Protein AF-A0A947G6E1-F1 (afdb_monomer_lite)

pLDDT: mean 78.41, std 20.86, range [32.38, 96.62]

Foldseek 3Di:
DDDDDDDDDDDDDDDDDDDDDDDDDDDDDDPPPPPPPPPDPDDPLLVLLVVLLVCLVVDDLVCLLLSLLCSCLPRCLVLDDVLLSVLSNCQNVDDPVVNLVSLLVSCVPPLLVVLLCVFFPDCSVVLSVVLVVDDQVVNQVSSVVRTPLVVQVLDDPPLPPFTNSLSSSLSSVCSSQPRPPHDPSNSSSSSSNSDD

Sequence (196 aa):
MKRGLLCWSVTLVLLAAGCGKTGNDHSAGEPAGDKAKKAEPADPKAKALADGVAALSQVRPGSRKELAAQVLSEEVSDRLPAAMAKALAGYGSSDPRMRRTLLLGSLTDAEALGLFQQVCAANAAKTLAEMMQLAPLEQTSFLVSSCKLSEHGLIQGSGSGADAATVAFAHALYQALGGPKIDDSALTLIRALISP

Structure (mmCIF, N/CA/C/O backbone):
data_AF-A0A947G6E1-F1
#
_entry.id   AF-A0A947G6E1-F1
#
loop_
_atom_site.group_PDB
_atom_site.id
_atom_site.type_symbol
_atom_site.label_atom_id
_atom_site.label_alt_id
_atom_site.label_comp_id
_atom_site.label_asym_id
_atom_site.label_entity_id
_atom_site.label_seq_id
_atom_site.pdbx_PDB_ins_code
_atom_site.Cartn_x
_atom_site.Cartn_y
_atom_site.Cartn_z
_atom_site.occupancy
_atom_site.B_iso_or_equiv
_atom_site.auth_seq_id
_atom_site.auth_comp_id
_atom_site.auth_asym_id
_atom_site.auth_atom_id
_atom_site.pdbx_PDB_model_num
ATOM 1 N N . MET A 1 1 ? -36.833 -20.354 -25.243 1.00 41.53 1 MET A N 1
ATOM 2 C CA . MET A 1 1 ? -35.568 -20.171 -25.991 1.00 41.53 1 MET A CA 1
ATOM 3 C C . MET A 1 1 ? -34.646 -21.336 -25.653 1.00 41.53 1 MET A C 1
ATOM 5 O O . MET A 1 1 ? -34.559 -21.706 -24.489 1.00 41.53 1 MET A O 1
ATOM 9 N N . LYS A 1 2 ? -34.125 -22.011 -26.684 1.00 35.62 2 LYS A N 1
ATOM 10 C CA . LYS A 1 2 ? -33.480 -23.335 -26.627 1.00 35.62 2 LYS A CA 1
ATOM 11 C C . LYS A 1 2 ? -32.050 -23.254 -26.071 1.00 35.62 2 LYS A C 1
ATOM 13 O O . LYS A 1 2 ? -31.313 -22.338 -26.412 1.00 35.62 2 LYS A O 1
ATOM 18 N N . ARG A 1 3 ? -31.680 -24.247 -25.253 1.00 44.03 3 ARG A N 1
ATOM 19 C CA . ARG A 1 3 ? -30.313 -24.543 -24.789 1.00 44.03 3 ARG A CA 1
ATOM 20 C C . ARG A 1 3 ? -29.505 -25.163 -25.935 1.00 44.03 3 ARG A C 1
ATOM 22 O O . ARG A 1 3 ? -30.012 -26.071 -26.589 1.00 44.03 3 ARG A O 1
ATOM 29 N N . GLY A 1 4 ? -28.272 -24.705 -26.144 1.00 40.50 4 GLY A N 1
ATOM 30 C CA . GLY A 1 4 ? -27.312 -25.302 -27.075 1.00 40.50 4 GLY A CA 1
ATOM 31 C C . GLY A 1 4 ? -26.084 -25.821 -26.331 1.00 40.50 4 GLY A C 1
ATOM 32 O O . GLY A 1 4 ? -25.212 -25.037 -25.977 1.00 40.50 4 GLY A O 1
ATOM 33 N N . LEU A 1 5 ? -26.049 -27.135 -26.086 1.00 45.34 5 LEU A N 1
ATOM 34 C CA . LEU A 1 5 ? -24.838 -27.910 -25.804 1.00 45.34 5 LEU A CA 1
ATOM 35 C C . LEU A 1 5 ? -24.199 -28.309 -27.143 1.00 45.34 5 LEU A C 1
ATOM 37 O O . LEU A 1 5 ? -24.880 -28.928 -27.954 1.00 45.34 5 LEU A O 1
ATOM 41 N N . LEU A 1 6 ? -22.904 -28.055 -27.324 1.00 48.50 6 LEU A N 1
ATOM 42 C CA . LEU A 1 6 ? -22.014 -28.700 -28.307 1.00 48.50 6 LEU A CA 1
ATOM 43 C C . LEU A 1 6 ? -20.651 -28.793 -27.593 1.00 48.50 6 LEU A C 1
ATOM 45 O O . LEU A 1 6 ? -20.047 -27.768 -27.310 1.00 48.50 6 LEU A O 1
ATOM 49 N N . CYS A 1 7 ? -20.283 -29.901 -26.948 1.00 33.44 7 CYS A N 1
ATOM 50 C CA . CYS A 1 7 ? -19.909 -31.225 -27.459 1.00 33.44 7 CYS A CA 1
ATOM 51 C C . CYS A 1 7 ? -18.644 -31.219 -28.339 1.00 33.44 7 CYS A C 1
ATOM 53 O O . CYS A 1 7 ? -18.500 -30.430 -29.266 1.00 33.44 7 CYS A O 1
ATOM 55 N N . TRP A 1 8 ? -17.729 -32.101 -27.938 1.00 32.56 8 TRP A N 1
ATOM 56 C CA . TRP A 1 8 ? -16.322 -32.254 -28.291 1.00 32.56 8 TRP A CA 1
ATOM 57 C C . TRP A 1 8 ? -16.014 -32.430 -29.779 1.00 32.56 8 TRP A C 1
ATOM 59 O O . TRP A 1 8 ? -16.816 -32.996 -30.513 1.00 32.56 8 TRP A O 1
ATOM 69 N N . SER A 1 9 ? -14.767 -32.132 -30.165 1.00 44.53 9 SER A N 1
ATOM 70 C CA . SER A 1 9 ? -13.984 -33.011 -31.049 1.00 44.53 9 SER A CA 1
ATOM 71 C C . SER A 1 9 ? -12.483 -32.752 -30.894 1.00 44.53 9 SER A C 1
ATOM 73 O O . SER A 1 9 ? -11.946 -31.735 -31.323 1.00 44.53 9 SER A O 1
ATOM 75 N N . VAL A 1 10 ? -11.819 -33.714 -30.254 1.00 45.75 10 VAL A N 1
ATOM 76 C CA . VAL A 1 10 ? -10.369 -33.925 -30.257 1.00 45.75 10 VAL A CA 1
ATOM 77 C C . VAL A 1 10 ? -9.976 -34.398 -31.656 1.00 45.75 10 VAL A C 1
ATOM 79 O O . VAL A 1 10 ? -10.533 -35.383 -32.131 1.00 45.75 10 VAL A O 1
ATOM 82 N N . THR A 1 11 ? -9.013 -33.740 -32.304 1.00 52.34 11 THR A N 1
ATOM 83 C CA . THR A 1 11 ? -8.371 -34.283 -33.512 1.00 52.34 11 THR A CA 1
ATOM 84 C C . THR A 1 11 ? -6.881 -34.442 -33.248 1.00 52.34 11 THR A C 1
ATOM 86 O O . THR A 1 11 ? -6.133 -33.471 -33.166 1.00 52.34 11 THR A O 1
ATOM 89 N N . LEU A 1 12 ? -6.484 -35.698 -33.067 1.00 38.00 12 LEU A N 1
ATOM 90 C CA . LEU A 1 12 ? -5.115 -36.176 -32.956 1.00 38.00 12 LEU A CA 1
ATOM 91 C C . LEU A 1 12 ? -4.687 -36.624 -34.364 1.00 38.00 12 LEU A C 1
ATOM 93 O O . LEU A 1 12 ? -5.314 -37.522 -34.922 1.00 38.00 12 LEU A O 1
ATOM 97 N N . VAL A 1 13 ? -3.647 -36.022 -34.946 1.00 44.62 13 VAL A N 1
ATOM 98 C CA . VAL A 1 13 ? -3.019 -36.530 -36.179 1.00 44.62 13 VAL A CA 1
ATOM 99 C C . VAL A 1 13 ? -1.633 -37.058 -35.828 1.00 44.62 13 VAL A C 1
ATOM 101 O O . VAL A 1 13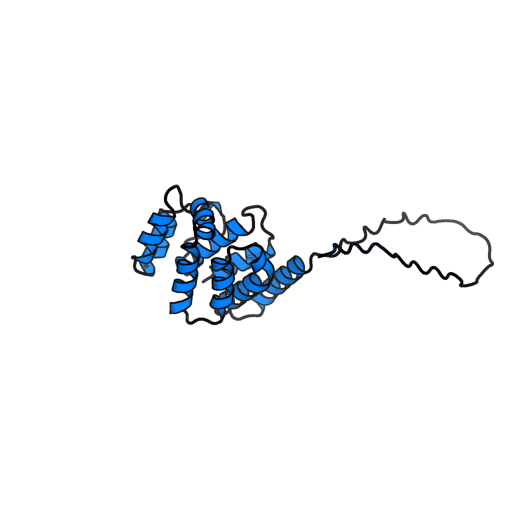 ? -0.717 -36.301 -35.522 1.00 44.62 13 VAL A O 1
ATOM 104 N N . LEU A 1 14 ? -1.519 -38.385 -35.855 1.00 43.12 14 LEU A N 1
ATOM 105 C CA . LEU A 1 14 ? -0.278 -39.150 -35.903 1.00 43.12 14 LEU A CA 1
ATOM 106 C C . LEU A 1 14 ? 0.117 -39.315 -37.374 1.00 43.12 14 LEU A C 1
ATOM 108 O O . LEU A 1 14 ? -0.639 -39.924 -38.126 1.00 43.12 14 LEU A O 1
ATOM 112 N N . LEU A 1 15 ? 1.313 -38.871 -37.763 1.00 40.62 15 LEU A N 1
ATOM 113 C CA . LEU A 1 15 ? 2.020 -39.453 -38.903 1.00 40.62 15 LEU A CA 1
ATOM 114 C C . LEU A 1 15 ? 3.485 -39.693 -38.526 1.00 40.62 15 LEU A C 1
ATOM 116 O O . LEU A 1 15 ? 4.254 -38.767 -38.282 1.00 40.62 15 LEU A O 1
ATOM 120 N N . ALA A 1 16 ? 3.826 -40.975 -38.462 1.00 41.56 16 ALA A N 1
ATOM 121 C CA . ALA A 1 16 ? 5.175 -41.506 -38.391 1.00 41.56 16 ALA A CA 1
ATOM 122 C C . ALA A 1 16 ? 5.709 -41.743 -39.811 1.00 41.56 16 ALA A C 1
ATOM 124 O O . ALA A 1 16 ? 4.935 -42.157 -40.671 1.00 41.56 16 ALA A O 1
ATOM 125 N N . ALA A 1 17 ? 7.013 -41.545 -40.024 1.00 41.50 17 ALA A N 1
ATOM 126 C CA . ALA A 1 17 ? 7.903 -42.429 -40.795 1.00 41.50 17 ALA A CA 1
ATOM 127 C C . ALA A 1 17 ? 9.232 -41.714 -41.096 1.00 41.50 17 ALA A C 1
ATOM 129 O O . ALA A 1 17 ? 9.272 -40.727 -41.824 1.00 41.50 17 ALA A O 1
ATOM 130 N N . GLY A 1 18 ? 10.330 -42.261 -40.575 1.00 34.25 18 GLY A N 1
ATOM 131 C CA . GLY A 1 18 ? 11.695 -41.916 -40.964 1.00 34.25 18 GLY A CA 1
ATOM 132 C C . GLY A 1 18 ? 12.588 -43.144 -40.799 1.00 34.25 18 GLY A C 1
ATOM 133 O O . GLY A 1 18 ? 12.799 -43.606 -39.684 1.00 34.25 18 GLY A O 1
ATOM 134 N N . CYS A 1 19 ? 13.015 -43.701 -41.933 1.00 37.59 19 CYS A N 1
ATOM 135 C CA . CYS A 1 19 ? 13.795 -44.926 -42.118 1.00 37.59 19 CYS A CA 1
ATOM 136 C C . CYS A 1 19 ? 15.190 -44.920 -41.470 1.00 37.59 19 CYS A C 1
ATOM 138 O O . CYS A 1 19 ? 15.862 -43.895 -41.447 1.00 37.59 19 CYS A O 1
ATOM 140 N N . GLY A 1 20 ? 15.689 -46.116 -41.131 1.00 33.72 20 GLY A N 1
ATOM 141 C CA . GLY A 1 20 ? 17.129 -46.381 -41.020 1.00 33.72 20 GLY A CA 1
ATOM 142 C C . GLY A 1 20 ? 17.457 -47.607 -40.170 1.00 33.72 20 GLY A C 1
ATOM 143 O O . GLY A 1 20 ? 17.414 -47.543 -38.949 1.00 33.72 20 GLY A O 1
ATOM 144 N N . LYS A 1 21 ? 17.791 -48.729 -40.815 1.00 38.12 21 LYS A N 1
ATOM 145 C CA . LYS A 1 21 ? 18.194 -50.004 -40.201 1.00 38.12 21 LYS A CA 1
ATOM 146 C C . LYS A 1 21 ? 19.612 -50.335 -40.669 1.00 38.12 21 LYS A C 1
ATOM 148 O O . LYS A 1 21 ? 19.785 -50.368 -41.879 1.00 38.12 21 LYS A O 1
ATOM 153 N N . THR A 1 22 ? 20.547 -50.581 -39.736 1.00 34.31 22 THR A N 1
ATOM 154 C CA . THR A 1 22 ? 21.523 -51.711 -39.656 1.00 34.31 22 THR A CA 1
ATOM 155 C C . THR A 1 22 ? 22.759 -51.364 -38.807 1.00 34.31 22 THR A C 1
ATOM 157 O O . THR A 1 22 ? 23.383 -50.339 -39.061 1.00 34.31 22 THR A O 1
ATOM 160 N N . GLY A 1 23 ? 23.178 -52.278 -37.914 1.00 32.41 23 GLY A N 1
ATOM 161 C CA . GLY A 1 23 ? 24.573 -52.402 -37.444 1.00 32.41 23 GLY A CA 1
ATOM 162 C C . GLY A 1 23 ? 24.743 -52.769 -35.962 1.00 32.41 23 GLY A C 1
ATOM 163 O O . GLY A 1 23 ? 24.347 -51.991 -35.109 1.00 32.41 23 GLY A O 1
ATOM 164 N N . ASN A 1 24 ? 25.323 -53.942 -35.681 1.00 38.12 24 ASN A N 1
ATOM 165 C CA . ASN A 1 24 ? 25.459 -54.616 -34.375 1.00 38.12 24 ASN A CA 1
ATOM 166 C C . ASN A 1 24 ? 26.519 -54.041 -33.401 1.00 38.12 24 ASN A C 1
ATOM 168 O O . ASN A 1 24 ? 27.558 -53.553 -33.830 1.00 38.12 24 ASN A O 1
ATOM 172 N N . ASP A 1 25 ? 26.236 -54.267 -32.108 1.00 44.53 25 ASP A N 1
ATOM 173 C CA . ASP A 1 25 ? 27.090 -54.597 -30.945 1.00 44.53 25 ASP A CA 1
ATOM 174 C C . ASP A 1 25 ? 28.407 -53.841 -30.663 1.00 44.53 25 ASP A C 1
ATOM 176 O O . ASP A 1 25 ? 29.429 -54.091 -31.294 1.00 44.53 25 ASP A O 1
ATOM 180 N N . HIS A 1 26 ? 28.432 -53.078 -29.556 1.00 35.97 26 HIS A N 1
ATOM 181 C CA . HIS A 1 26 ? 29.302 -53.359 -28.398 1.00 35.97 26 HIS A CA 1
ATOM 182 C C . HIS A 1 26 ? 28.987 -52.479 -27.171 1.00 35.97 26 HIS A C 1
ATOM 184 O O . HIS A 1 26 ? 28.351 -51.435 -27.255 1.00 35.97 26 HIS A O 1
ATOM 190 N N . SER A 1 27 ? 29.411 -53.004 -26.022 1.00 37.75 27 SER A N 1
ATOM 191 C CA . SER A 1 27 ? 29.073 -52.694 -24.635 1.00 37.75 27 SER A CA 1
ATOM 192 C C . SER A 1 27 ? 29.252 -51.258 -24.125 1.00 37.75 27 SER A C 1
ATOM 194 O O . SER A 1 27 ? 30.126 -50.518 -24.560 1.00 37.75 27 SER A O 1
ATOM 196 N N . ALA A 1 28 ? 28.556 -51.049 -23.000 1.00 35.62 28 ALA A N 1
ATOM 197 C CA . ALA A 1 28 ? 28.914 -50.234 -21.836 1.00 35.62 28 ALA A CA 1
ATOM 198 C C . ALA A 1 28 ? 28.348 -48.808 -21.770 1.00 35.62 28 ALA A C 1
ATOM 200 O O . ALA A 1 28 ? 28.689 -47.924 -22.547 1.00 35.62 28 ALA A O 1
ATOM 201 N N . GLY A 1 29 ? 27.545 -48.603 -20.724 1.00 32.38 29 GLY A N 1
ATOM 202 C CA . GLY A 1 29 ? 27.103 -47.304 -20.239 1.00 32.38 29 GLY A CA 1
ATOM 203 C C . GLY A 1 29 ? 25.588 -47.201 -20.221 1.00 32.38 29 GLY A C 1
ATOM 204 O O . GLY A 1 29 ? 24.990 -46.780 -21.201 1.00 32.38 29 GLY A O 1
ATOM 205 N N . GLU A 1 30 ? 24.962 -47.546 -19.098 1.00 38.69 30 GLU A N 1
ATOM 206 C CA . GLU A 1 30 ? 23.728 -46.867 -18.703 1.00 38.69 30 GLU A CA 1
ATOM 207 C C . GLU A 1 30 ? 24.099 -45.408 -18.399 1.00 38.69 30 GLU A C 1
ATOM 209 O O . GLU A 1 30 ? 24.789 -45.169 -17.404 1.00 38.69 30 GLU A O 1
ATOM 214 N N . PRO A 1 31 ? 23.664 -44.396 -19.170 1.00 42.69 31 PRO A N 1
ATOM 215 C CA . PRO A 1 31 ? 23.380 -43.129 -18.543 1.00 42.69 31 PRO A CA 1
ATOM 216 C C . PRO A 1 31 ? 22.039 -43.331 -17.847 1.00 42.69 31 PRO A C 1
ATOM 218 O O . PRO A 1 31 ? 21.008 -43.528 -18.495 1.00 42.69 31 PRO A O 1
ATOM 221 N N . ALA A 1 32 ? 22.071 -43.331 -16.516 1.00 40.25 32 ALA A N 1
ATOM 222 C CA . ALA A 1 32 ? 20.885 -43.122 -15.709 1.00 40.25 32 ALA A CA 1
ATOM 223 C C . ALA A 1 32 ? 20.120 -41.951 -16.335 1.00 40.25 32 ALA A C 1
ATOM 225 O O . ALA A 1 32 ? 20.599 -40.817 -16.344 1.00 40.25 32 ALA A O 1
ATOM 226 N N . GLY A 1 33 ? 18.989 -42.270 -16.966 1.00 35.38 33 GLY A N 1
ATOM 227 C CA . GLY A 1 33 ? 18.106 -41.297 -17.573 1.00 35.38 33 GLY A CA 1
ATOM 228 C C . GLY A 1 33 ? 17.559 -40.442 -16.452 1.00 35.38 33 GLY A C 1
ATOM 229 O O . GLY A 1 33 ? 16.559 -40.797 -15.827 1.00 35.38 33 GLY A O 1
ATOM 230 N N . ASP A 1 34 ? 18.263 -39.347 -16.181 1.00 44.69 34 ASP A N 1
ATOM 231 C CA . ASP A 1 34 ? 17.784 -38.239 -15.387 1.00 44.69 34 ASP A CA 1
ATOM 232 C C . ASP A 1 34 ? 16.421 -37.895 -15.975 1.00 44.69 34 ASP A C 1
ATOM 234 O O . ASP A 1 34 ? 16.301 -37.459 -17.127 1.00 44.69 34 ASP A O 1
ATOM 238 N N . LYS A 1 35 ? 15.363 -38.228 -15.233 1.00 44.72 35 LYS A N 1
ATOM 239 C CA . LYS A 1 35 ? 14.013 -37.823 -15.586 1.00 44.72 35 LYS A CA 1
ATOM 240 C C . LYS A 1 35 ? 14.041 -36.311 -15.506 1.00 44.72 35 LYS A C 1
ATOM 242 O O . LYS A 1 35 ? 13.815 -35.760 -14.433 1.00 44.72 35 LYS A O 1
ATOM 247 N N . ALA A 1 36 ? 14.336 -35.666 -16.634 1.00 48.22 36 ALA A N 1
ATOM 248 C CA . ALA A 1 36 ? 14.172 -34.245 -16.833 1.00 48.22 36 ALA A CA 1
ATOM 249 C C . ALA A 1 36 ? 12.728 -33.945 -16.446 1.00 48.22 36 ALA A C 1
ATOM 251 O O . ALA A 1 36 ? 11.781 -34.220 -17.190 1.00 48.22 36 ALA A O 1
ATOM 252 N N . LYS A 1 37 ? 12.566 -33.503 -15.199 1.00 45.75 37 LYS A N 1
ATOM 253 C CA . LYS A 1 37 ? 11.306 -33.100 -14.609 1.00 45.75 37 LYS A CA 1
ATOM 254 C C . LYS A 1 37 ? 10.873 -31.946 -15.492 1.00 45.75 37 LYS A C 1
ATOM 256 O O . LYS A 1 37 ? 11.469 -30.875 -15.424 1.00 45.75 37 LYS A O 1
ATOM 261 N N . LYS A 1 38 ? 9.958 -32.226 -16.425 1.00 41.03 38 LYS A N 1
ATOM 262 C CA . LYS A 1 38 ? 9.426 -31.250 -17.373 1.00 41.03 38 LYS A CA 1
ATOM 263 C C . LYS A 1 38 ? 9.010 -30.053 -16.530 1.00 41.03 38 LYS A C 1
ATOM 265 O O . LYS A 1 38 ? 8.091 -30.191 -15.727 1.00 41.03 38 LYS A O 1
ATOM 270 N N . ALA A 1 39 ? 9.777 -28.968 -16.626 1.00 53.78 39 ALA A N 1
ATOM 271 C CA . ALA A 1 39 ? 9.537 -27.778 -15.835 1.00 53.78 39 ALA A CA 1
ATOM 272 C C . ALA A 1 39 ? 8.091 -27.370 -16.104 1.00 53.78 39 ALA A C 1
ATOM 274 O O . ALA A 1 39 ? 7.689 -27.212 -17.261 1.00 53.78 39 ALA A O 1
ATOM 275 N N . GLU A 1 40 ? 7.296 -27.335 -15.041 1.00 55.41 40 GLU A N 1
ATOM 276 C CA . GLU A 1 40 ? 5.935 -26.834 -15.106 1.00 55.41 40 GLU A CA 1
ATOM 277 C C . GLU A 1 40 ? 5.997 -25.428 -15.723 1.00 55.41 40 GLU A C 1
ATOM 279 O O . GLU A 1 40 ? 6.939 -24.688 -15.414 1.00 55.41 40 GLU A O 1
ATOM 284 N N . PRO A 1 41 ? 5.091 -25.067 -16.650 1.00 51.47 41 PRO A N 1
ATOM 285 C CA . PRO A 1 41 ? 5.086 -23.724 -17.205 1.00 51.47 41 PRO A CA 1
ATOM 286 C C . PRO A 1 41 ? 5.004 -22.735 -16.046 1.00 51.47 41 PRO A C 1
ATOM 288 O O . PRO A 1 41 ? 4.045 -22.774 -15.278 1.00 51.47 41 PRO A O 1
ATOM 291 N N . ALA A 1 42 ? 6.028 -21.894 -15.895 1.00 66.44 42 ALA A N 1
ATOM 292 C CA . ALA A 1 42 ? 5.996 -20.835 -14.902 1.00 66.44 42 ALA A CA 1
ATOM 293 C C . ALA A 1 42 ? 4.747 -19.980 -15.153 1.00 66.44 42 ALA A C 1
ATOM 295 O O . ALA A 1 42 ? 4.486 -19.602 -16.300 1.00 66.44 42 ALA A O 1
ATOM 296 N N . ASP A 1 43 ? 3.976 -19.717 -14.097 1.00 77.50 43 ASP A N 1
ATOM 297 C CA . ASP A 1 43 ? 2.804 -18.847 -14.159 1.00 77.50 43 ASP A CA 1
ATOM 298 C C . ASP A 1 43 ? 3.216 -17.506 -14.806 1.00 77.50 43 ASP A C 1
ATOM 300 O O . ASP A 1 43 ? 4.154 -16.861 -14.316 1.00 77.50 43 ASP A O 1
ATOM 304 N N . PRO A 1 44 ? 2.579 -17.083 -15.918 1.00 82.19 44 PRO A N 1
ATOM 305 C CA . PRO A 1 44 ? 2.936 -15.846 -16.609 1.00 82.19 44 PRO A CA 1
ATOM 306 C C . PRO A 1 44 ? 2.905 -14.620 -15.686 1.00 82.19 44 PRO A C 1
ATOM 308 O O . PRO A 1 44 ? 3.748 -13.739 -15.851 1.00 82.19 44 PRO A O 1
ATOM 311 N N . LYS A 1 45 ? 2.021 -14.593 -14.677 1.00 84.69 45 LYS A N 1
ATOM 312 C CA . LYS A 1 45 ? 1.959 -13.506 -13.687 1.00 84.69 45 LYS A CA 1
ATOM 313 C C . LYS A 1 45 ? 3.142 -13.526 -12.725 1.00 84.69 45 LYS A C 1
ATOM 315 O O . LYS A 1 45 ? 3.706 -12.482 -12.410 1.00 84.69 45 LYS A O 1
ATOM 320 N N . ALA A 1 46 ? 3.566 -14.712 -12.284 1.00 84.81 46 ALA A N 1
ATOM 321 C CA . ALA A 1 46 ? 4.743 -14.849 -11.422 1.00 84.81 46 ALA A CA 1
ATOM 322 C C . ALA A 1 46 ? 6.011 -14.362 -12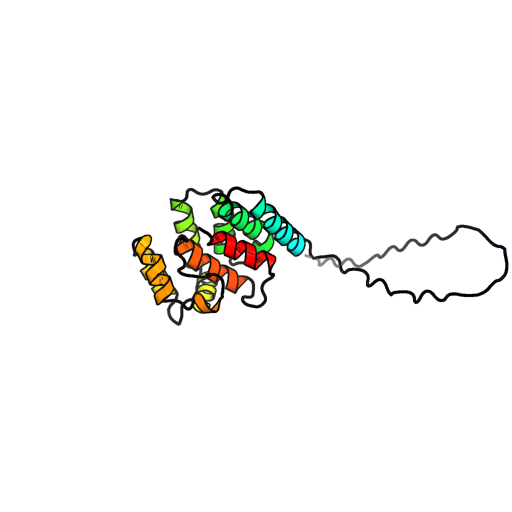.137 1.00 84.81 46 ALA A C 1
ATOM 324 O O . ALA A 1 46 ? 6.848 -13.679 -11.545 1.00 84.81 46 ALA A O 1
ATOM 325 N N . LYS A 1 47 ? 6.122 -14.649 -13.440 1.00 89.19 47 LYS A N 1
ATOM 326 C CA . LYS A 1 47 ? 7.203 -14.114 -14.268 1.00 89.19 47 LYS A CA 1
ATOM 327 C C . LYS A 1 47 ? 7.137 -12.589 -14.391 1.00 89.19 47 LYS A C 1
ATOM 329 O O . LYS A 1 47 ? 8.154 -11.936 -14.187 1.00 89.19 47 LYS A O 1
ATOM 334 N N . ALA A 1 48 ? 5.970 -12.026 -14.691 1.00 90.12 48 ALA A N 1
ATOM 335 C CA . ALA A 1 48 ? 5.817 -10.582 -14.851 1.00 90.12 48 ALA A CA 1
ATOM 336 C C . ALA A 1 48 ? 6.121 -9.806 -13.555 1.00 90.12 48 ALA A C 1
ATOM 338 O O . ALA A 1 48 ? 6.798 -8.778 -13.590 1.00 90.12 48 ALA A O 1
ATOM 339 N N . LEU A 1 49 ? 5.722 -10.337 -12.393 1.00 93.31 49 LEU A N 1
ATOM 340 C CA . LEU A 1 49 ? 6.105 -9.779 -11.093 1.00 93.31 49 LEU A CA 1
ATOM 341 C C . LEU A 1 49 ? 7.627 -9.796 -10.889 1.00 93.31 49 LEU A C 1
ATOM 343 O O . LEU A 1 49 ? 8.196 -8.794 -10.452 1.00 93.31 49 LEU A O 1
ATOM 347 N N . ALA A 1 50 ? 8.295 -10.903 -11.226 1.00 92.81 50 ALA A N 1
ATOM 348 C CA . ALA A 1 50 ? 9.751 -11.010 -11.133 1.00 92.81 50 ALA A CA 1
ATOM 349 C C . ALA A 1 50 ? 10.470 -10.033 -12.084 1.00 92.81 50 ALA A C 1
ATOM 351 O O . ALA A 1 50 ? 11.435 -9.377 -11.682 1.00 92.81 50 ALA A O 1
ATOM 352 N N . ASP A 1 51 ? 9.970 -9.875 -13.312 1.00 93.94 51 ASP A N 1
ATOM 353 C CA . ASP A 1 51 ? 10.485 -8.906 -14.286 1.00 93.94 51 ASP A CA 1
ATOM 354 C C . ASP A 1 51 ? 10.306 -7.462 -13.773 1.00 93.94 51 ASP A C 1
ATOM 356 O O . ASP A 1 51 ? 11.225 -6.641 -13.859 1.00 93.94 51 ASP A O 1
ATOM 360 N N . GLY A 1 52 ? 9.163 -7.163 -13.146 1.00 93.19 52 GLY A N 1
ATOM 361 C CA . GLY A 1 52 ? 8.910 -5.886 -12.478 1.00 93.19 52 GLY A CA 1
ATOM 362 C C . GLY A 1 52 ? 9.884 -5.608 -11.330 1.00 93.19 52 GLY A C 1
ATOM 363 O O . GLY A 1 52 ? 10.417 -4.501 -11.221 1.00 93.19 52 GLY A O 1
ATOM 364 N N . VAL A 1 53 ? 10.191 -6.616 -10.507 1.00 95.19 53 VAL A N 1
ATOM 365 C CA . VAL A 1 53 ? 11.219 -6.511 -9.458 1.00 95.19 53 VAL A CA 1
ATOM 366 C C . VAL A 1 53 ? 12.596 -6.239 -10.058 1.00 95.19 53 VAL A C 1
ATOM 368 O O . VAL A 1 53 ? 13.303 -5.349 -9.581 1.00 95.19 53 VAL A O 1
ATOM 371 N N . ALA A 1 54 ? 12.976 -6.948 -11.124 1.00 94.69 54 ALA A N 1
ATOM 372 C CA . ALA A 1 54 ? 14.246 -6.714 -11.806 1.00 94.69 54 ALA A CA 1
ATOM 373 C C . ALA A 1 54 ? 14.345 -5.267 -12.329 1.00 94.69 54 ALA A C 1
ATOM 375 O O . ALA A 1 54 ? 15.383 -4.610 -12.172 1.00 94.69 54 ALA A O 1
ATOM 376 N N . ALA A 1 55 ? 13.244 -4.728 -12.863 1.00 93.88 55 ALA A N 1
ATOM 377 C CA . ALA A 1 55 ? 13.165 -3.363 -13.372 1.00 93.88 55 ALA A CA 1
ATOM 378 C C . ALA A 1 55 ? 13.319 -2.275 -12.287 1.00 93.88 55 ALA A C 1
ATOM 380 O O . ALA A 1 55 ? 13.828 -1.194 -12.595 1.00 93.88 55 ALA A O 1
ATOM 381 N N . LEU A 1 56 ? 12.994 -2.545 -11.011 1.00 92.62 56 LEU A N 1
ATOM 382 C CA . LEU A 1 56 ? 13.191 -1.582 -9.907 1.00 92.62 56 LEU A CA 1
ATOM 383 C C . LEU A 1 56 ? 14.645 -1.092 -9.789 1.00 92.62 56 LEU A C 1
ATOM 385 O O . LEU A 1 56 ? 14.893 0.053 -9.398 1.00 92.62 56 LEU A O 1
ATOM 389 N N . SER A 1 57 ? 15.612 -1.952 -10.128 1.00 90.00 57 SER A N 1
ATOM 390 C CA . SER A 1 57 ? 17.044 -1.624 -10.102 1.00 90.00 57 SER A CA 1
ATOM 391 C C . SER A 1 57 ? 17.470 -0.669 -11.223 1.00 90.00 57 SER A C 1
ATOM 393 O O . SER A 1 57 ? 18.442 0.067 -11.061 1.00 90.00 57 SER A O 1
ATOM 395 N N . GLN A 1 58 ? 16.726 -0.658 -12.331 1.00 92.81 58 GLN A N 1
ATOM 396 C CA . GLN A 1 58 ? 17.035 0.102 -13.543 1.00 92.81 58 GLN A CA 1
ATOM 397 C C . GLN A 1 58 ? 16.389 1.493 -13.545 1.00 92.81 58 GLN A C 1
ATOM 399 O O . GLN A 1 58 ? 16.804 2.374 -14.298 1.00 92.81 58 GLN A O 1
ATOM 404 N N . VAL A 1 59 ? 15.384 1.716 -12.693 1.00 92.44 59 VAL A N 1
ATOM 405 C CA . VAL A 1 59 ? 14.721 3.017 -12.550 1.00 92.44 59 VAL A CA 1
ATOM 406 C C . VAL A 1 59 ? 15.327 3.858 -11.427 1.00 92.44 59 VAL A C 1
ATOM 408 O O . VAL A 1 59 ? 15.884 3.357 -10.443 1.00 92.44 59 VAL A O 1
ATOM 411 N N . ARG A 1 60 ? 15.192 5.183 -11.563 1.00 90.88 60 ARG A N 1
ATOM 412 C CA . ARG A 1 60 ? 15.633 6.145 -10.543 1.00 90.88 60 ARG A CA 1
ATOM 413 C C . ARG A 1 60 ? 14.908 5.879 -9.216 1.00 90.88 60 ARG A C 1
ATOM 415 O O . ARG A 1 60 ? 13.714 5.583 -9.256 1.00 90.88 60 ARG A O 1
ATOM 422 N N . PRO A 1 61 ? 15.566 6.058 -8.051 1.00 86.69 61 PRO A N 1
ATOM 423 C CA . PRO A 1 61 ? 14.947 5.817 -6.745 1.00 86.69 61 PRO A CA 1
ATOM 424 C C . PRO A 1 61 ? 13.575 6.482 -6.575 1.00 86.69 61 PRO A C 1
ATOM 426 O O . PRO A 1 61 ? 12.619 5.813 -6.202 1.00 86.69 61 PRO A O 1
ATOM 429 N N . GLY A 1 62 ? 13.450 7.752 -6.975 1.00 85.12 62 GLY A N 1
ATOM 430 C CA . GLY A 1 62 ? 12.197 8.511 -6.887 1.00 85.12 62 GLY A CA 1
ATOM 431 C C . GLY A 1 62 ? 11.080 8.088 -7.852 1.00 85.12 62 GLY A C 1
ATOM 432 O O . GLY A 1 62 ? 10.025 8.702 -7.811 1.00 85.12 62 GLY A O 1
ATOM 433 N N . SER A 1 63 ? 11.301 7.093 -8.720 1.00 90.06 63 SER A N 1
ATOM 434 C CA . SER A 1 63 ? 10.293 6.538 -9.644 1.00 90.06 63 SER A CA 1
ATOM 435 C C . SER A 1 63 ? 9.915 5.087 -9.320 1.00 90.06 63 SER A C 1
ATOM 437 O O . SER A 1 63 ? 9.104 4.474 -10.014 1.00 90.06 63 SER A O 1
ATOM 439 N N . ARG A 1 64 ? 10.536 4.495 -8.291 1.00 91.81 64 ARG A N 1
ATOM 440 C CA . ARG A 1 64 ? 10.330 3.084 -7.931 1.00 91.81 64 ARG A CA 1
ATOM 441 C C . ARG A 1 64 ? 8.923 2.815 -7.416 1.00 91.81 64 ARG A C 1
ATOM 443 O O . ARG A 1 64 ? 8.392 1.745 -7.685 1.00 91.81 64 ARG A O 1
ATOM 450 N N . LYS A 1 65 ? 8.314 3.779 -6.719 1.00 91.56 65 LYS A N 1
ATOM 451 C CA . LYS A 1 65 ? 6.941 3.666 -6.205 1.00 91.56 65 LYS A CA 1
ATOM 452 C C . LYS A 1 65 ? 5.935 3.588 -7.341 1.00 91.56 65 LYS A C 1
ATOM 454 O O . LYS A 1 65 ? 5.029 2.769 -7.307 1.00 91.56 65 LYS A O 1
ATOM 459 N N . GLU A 1 66 ? 6.103 4.440 -8.343 1.00 92.94 66 GLU A N 1
ATOM 460 C CA . GLU A 1 66 ? 5.249 4.490 -9.522 1.00 92.94 66 GLU A CA 1
ATOM 461 C C . GLU A 1 66 ? 5.357 3.194 -10.319 1.00 92.94 66 GLU A C 1
ATOM 463 O O . GLU A 1 66 ? 4.328 2.610 -10.647 1.00 92.94 66 GLU A O 1
ATOM 468 N N . LEU A 1 67 ? 6.582 2.704 -10.548 1.00 94.19 67 LEU A N 1
ATOM 469 C CA . LEU A 1 67 ? 6.790 1.416 -11.209 1.00 94.19 67 LEU A CA 1
ATOM 470 C C . LEU A 1 67 ? 6.174 0.266 -10.401 1.00 94.19 67 LEU A C 1
ATOM 472 O O . LEU A 1 67 ? 5.460 -0.558 -10.959 1.00 94.19 67 LEU A O 1
ATOM 476 N N . ALA A 1 68 ? 6.405 0.222 -9.087 1.00 94.81 68 ALA A N 1
ATOM 477 C CA . ALA A 1 68 ? 5.836 -0.814 -8.233 1.00 94.81 68 ALA A CA 1
ATOM 478 C C . ALA A 1 68 ? 4.302 -0.799 -8.258 1.00 94.81 68 ALA A C 1
ATOM 480 O O . ALA A 1 68 ? 3.683 -1.852 -8.396 1.00 94.81 68 ALA A O 1
ATOM 481 N N . ALA A 1 69 ? 3.687 0.385 -8.176 1.00 95.31 69 ALA A N 1
ATOM 482 C CA . ALA A 1 69 ? 2.238 0.534 -8.249 1.00 95.31 69 ALA A CA 1
ATOM 483 C C . ALA A 1 69 ? 1.685 0.074 -9.599 1.00 95.31 69 ALA A C 1
ATOM 485 O O . ALA A 1 69 ? 0.673 -0.623 -9.629 1.00 95.31 69 ALA A O 1
ATOM 486 N N . GLN A 1 70 ? 2.364 0.429 -10.692 1.00 95.19 70 GLN A N 1
ATOM 487 C CA . GLN A 1 70 ? 1.983 0.019 -12.036 1.00 95.19 70 GLN A CA 1
ATOM 488 C C . GLN A 1 70 ? 2.021 -1.506 -12.179 1.00 95.19 70 GLN A C 1
ATOM 490 O O . GLN A 1 70 ? 0.999 -2.099 -12.517 1.00 95.19 70 GLN A O 1
ATOM 495 N N . VAL A 1 71 ? 3.146 -2.142 -11.842 1.00 95.25 71 VAL A N 1
ATOM 496 C CA . VAL A 1 71 ? 3.294 -3.604 -11.933 1.00 95.25 71 VAL A CA 1
ATOM 497 C C . VAL A 1 71 ? 2.243 -4.306 -11.069 1.00 95.25 71 VAL A C 1
ATOM 499 O O . VAL A 1 71 ? 1.575 -5.228 -11.525 1.00 95.25 71 VAL A O 1
ATOM 502 N N . LEU A 1 72 ? 2.024 -3.845 -9.833 1.00 95.38 72 LEU A N 1
ATOM 503 C CA . LEU A 1 72 ? 0.985 -4.410 -8.967 1.00 95.38 72 LEU A CA 1
ATOM 504 C C . LEU A 1 72 ? -0.428 -4.209 -9.549 1.00 95.38 72 LEU A C 1
ATOM 506 O O . LEU A 1 72 ? -1.274 -5.092 -9.425 1.00 95.38 72 LEU A O 1
ATOM 510 N N . SER A 1 73 ? -0.701 -3.079 -10.204 1.00 94.88 73 SER A N 1
ATOM 511 C CA . SER A 1 73 ? -1.996 -2.843 -10.855 1.00 94.88 73 SER A CA 1
ATOM 512 C C . SER A 1 73 ? -2.248 -3.788 -12.035 1.00 94.88 73 SER A C 1
ATOM 514 O O . SER A 1 73 ? -3.379 -4.225 -12.239 1.00 94.88 73 SER A O 1
ATOM 516 N N . GLU A 1 74 ? -1.207 -4.133 -12.789 1.00 93.94 74 GLU A N 1
ATOM 517 C CA . GLU A 1 74 ? -1.308 -4.986 -13.975 1.00 93.94 74 GLU A CA 1
ATOM 518 C C . GLU A 1 74 ? -1.412 -6.465 -13.579 1.00 93.94 74 GLU A C 1
ATOM 520 O O . GLU A 1 74 ? -2.276 -7.186 -14.078 1.00 93.94 74 GLU A O 1
ATOM 525 N N . GLU A 1 75 ? -0.601 -6.901 -12.613 1.00 94.94 75 GLU A N 1
ATOM 526 C CA . GLU A 1 75 ? -0.405 -8.330 -12.361 1.00 94.94 75 GLU A CA 1
ATOM 527 C C . GLU A 1 75 ? -1.329 -8.926 -11.298 1.00 94.94 75 GLU A C 1
ATOM 529 O O . GLU A 1 75 ? -1.654 -10.117 -11.353 1.00 94.94 75 GLU A O 1
ATOM 534 N N . VAL A 1 76 ? -1.771 -8.126 -10.321 1.00 93.44 76 VAL A N 1
ATOM 535 C CA . VAL A 1 76 ? -2.543 -8.647 -9.179 1.00 93.44 76 VAL A CA 1
ATOM 536 C C . VAL A 1 76 ? -3.911 -8.001 -8.983 1.00 93.44 76 VAL A C 1
ATOM 538 O O . VAL A 1 76 ? -4.596 -8.354 -8.028 1.00 93.44 76 VAL A O 1
ATOM 541 N N . SER A 1 77 ? -4.349 -7.094 -9.862 1.00 91.44 77 SER A N 1
ATOM 542 C CA . SER A 1 77 ? -5.621 -6.365 -9.704 1.00 91.44 77 SER A CA 1
ATOM 543 C C . SER A 1 77 ? -6.866 -7.249 -9.623 1.00 91.44 77 SER A C 1
ATOM 545 O O . SER A 1 77 ? -7.807 -6.895 -8.918 1.00 91.44 77 SER A O 1
ATOM 547 N N . ASP A 1 78 ? -6.868 -8.409 -10.276 1.00 93.44 78 ASP A N 1
ATOM 548 C CA . ASP A 1 78 ? -7.948 -9.405 -10.226 1.00 93.44 78 ASP A CA 1
ATOM 549 C C . ASP A 1 78 ? -8.102 -10.079 -8.855 1.00 93.44 78 ASP A C 1
ATOM 551 O O . ASP A 1 78 ? -9.115 -10.725 -8.589 1.00 93.44 78 ASP A O 1
ATOM 555 N N . ARG A 1 79 ? -7.103 -9.928 -7.982 1.00 93.62 79 ARG A N 1
ATOM 556 C CA . ARG A 1 79 ? -7.071 -10.477 -6.622 1.00 93.62 79 ARG A CA 1
ATOM 557 C C . ARG A 1 79 ? -7.377 -9.426 -5.555 1.00 93.62 79 ARG A C 1
ATOM 559 O O . ARG A 1 79 ? -7.268 -9.729 -4.369 1.00 93.62 79 ARG A O 1
ATOM 566 N N . LEU A 1 80 ? -7.688 -8.193 -5.956 1.00 95.12 80 LEU A N 1
ATOM 567 C CA . LEU A 1 80 ? -7.876 -7.063 -5.052 1.00 95.12 80 LEU A CA 1
ATOM 568 C C . LEU A 1 80 ? -9.328 -6.583 -5.040 1.00 95.12 80 LEU A C 1
ATOM 570 O O . LEU A 1 80 ? -10.008 -6.663 -6.066 1.00 95.12 80 LEU A O 1
ATOM 574 N N . PRO A 1 81 ? -9.766 -5.955 -3.934 1.00 96.44 81 PRO A N 1
ATOM 575 C CA . PRO A 1 81 ? -10.969 -5.138 -3.951 1.00 96.44 81 PRO A CA 1
ATOM 576 C C . PRO A 1 81 ? -10.893 -4.097 -5.072 1.00 96.44 81 PRO A C 1
ATOM 578 O O . PRO A 1 81 ? -9.855 -3.456 -5.278 1.00 96.44 81 PRO A O 1
ATOM 581 N N . ALA A 1 82 ? -12.007 -3.877 -5.773 1.00 96.00 82 ALA A N 1
ATOM 582 C CA . ALA A 1 82 ? -12.047 -3.010 -6.953 1.00 96.00 82 ALA A CA 1
ATOM 583 C C . ALA A 1 82 ? -11.533 -1.585 -6.668 1.00 96.00 82 ALA A C 1
ATOM 585 O O . ALA A 1 82 ? -10.847 -0.981 -7.498 1.00 96.00 82 ALA A O 1
ATOM 586 N N . ALA A 1 83 ? -11.821 -1.055 -5.476 1.00 95.75 83 ALA A N 1
ATOM 587 C CA . ALA A 1 83 ? -11.338 0.253 -5.044 1.00 95.75 83 ALA A CA 1
ATOM 588 C C . ALA A 1 83 ? -9.804 0.301 -4.921 1.00 95.75 83 ALA A C 1
ATOM 590 O O . ALA A 1 83 ? -9.187 1.289 -5.324 1.00 95.75 83 ALA A O 1
ATOM 591 N N . MET A 1 84 ? -9.180 -0.770 -4.421 1.00 96.62 84 MET A N 1
ATOM 592 C CA . MET A 1 84 ? -7.725 -0.868 -4.283 1.00 96.62 84 MET A CA 1
ATOM 593 C C . MET A 1 84 ? -7.037 -1.045 -5.635 1.00 96.62 84 MET A C 1
ATOM 595 O O . MET A 1 84 ? -6.050 -0.362 -5.909 1.00 96.62 84 MET A O 1
ATOM 599 N N . ALA A 1 85 ? -7.586 -1.897 -6.508 1.00 96.12 85 ALA A N 1
ATOM 600 C CA . ALA A 1 85 ? -7.095 -2.050 -7.877 1.00 96.12 85 ALA A CA 1
ATOM 601 C C . ALA A 1 85 ? -7.110 -0.705 -8.626 1.00 96.12 85 ALA A C 1
ATOM 603 O O . ALA A 1 85 ? -6.119 -0.312 -9.244 1.00 96.12 85 ALA A O 1
ATOM 604 N N . LYS A 1 86 ? -8.206 0.055 -8.496 1.00 95.44 86 LYS A N 1
ATOM 605 C CA . LYS A 1 86 ? -8.330 1.398 -9.078 1.00 95.44 86 LYS A CA 1
ATOM 606 C C . LYS A 1 86 ? -7.323 2.390 -8.491 1.00 95.44 86 LYS A C 1
ATOM 608 O O . LYS A 1 86 ? -6.785 3.212 -9.232 1.00 95.44 86 LYS A O 1
ATOM 613 N N . ALA A 1 87 ? -7.067 2.333 -7.185 1.00 95.94 87 ALA A N 1
ATOM 614 C CA . ALA A 1 87 ? -6.086 3.204 -6.544 1.00 95.94 87 ALA A CA 1
ATOM 615 C C . ALA A 1 87 ? -4.657 2.929 -7.032 1.00 95.94 87 ALA A C 1
ATOM 617 O O . ALA A 1 87 ? -3.946 3.886 -7.328 1.00 95.94 87 ALA A O 1
ATOM 618 N N . LEU A 1 88 ? -4.262 1.658 -7.193 1.00 95.56 88 LEU A N 1
ATOM 619 C CA . LEU A 1 88 ? -2.964 1.286 -7.774 1.00 95.56 88 LEU A CA 1
ATOM 620 C C . LEU A 1 88 ? -2.815 1.800 -9.209 1.00 95.56 88 LEU A C 1
ATOM 622 O O . LEU A 1 88 ? -1.830 2.471 -9.512 1.00 95.56 88 LEU A O 1
ATOM 626 N N . ALA A 1 89 ? -3.820 1.567 -10.059 1.00 93.69 89 ALA A N 1
ATOM 627 C CA . ALA A 1 89 ? -3.808 2.039 -11.445 1.00 93.69 89 ALA A CA 1
ATOM 628 C C . ALA A 1 89 ? -3.701 3.574 -11.540 1.00 93.69 89 ALA A C 1
ATOM 630 O O . ALA A 1 89 ? -3.016 4.107 -12.408 1.00 93.69 89 ALA A O 1
ATOM 631 N N . GLY A 1 90 ? -4.351 4.298 -10.623 1.00 92.50 90 GLY A N 1
ATOM 632 C CA . GLY A 1 90 ? -4.291 5.759 -10.567 1.00 92.50 90 GLY A CA 1
ATOM 633 C C . GLY A 1 90 ? -3.021 6.321 -9.922 1.00 92.50 90 GLY A C 1
ATOM 634 O O . GLY A 1 90 ? -2.729 7.502 -10.104 1.00 92.50 90 GLY A O 1
ATOM 635 N N . TYR A 1 91 ? -2.263 5.528 -9.161 1.00 92.56 91 TYR A N 1
ATOM 636 C CA . TYR A 1 91 ? -1.158 6.029 -8.339 1.00 92.56 91 TYR A CA 1
ATOM 637 C C . TYR A 1 91 ? -0.018 6.617 -9.184 1.00 92.56 91 TYR A C 1
ATOM 639 O O . TYR A 1 91 ? 0.423 7.740 -8.930 1.00 92.56 91 TYR A O 1
ATOM 647 N N . GLY A 1 92 ? 0.426 5.890 -10.215 1.00 79.69 92 GLY A N 1
ATOM 648 C CA . GLY A 1 92 ? 1.549 6.300 -11.067 1.00 79.69 92 GLY A CA 1
ATOM 649 C C . GLY A 1 92 ? 1.269 7.549 -11.910 1.00 79.69 92 GLY A C 1
ATOM 650 O O . GLY A 1 92 ? 2.178 8.336 -12.162 1.00 79.69 92 GLY A O 1
ATOM 651 N N . SER A 1 93 ? 0.009 7.773 -12.293 1.00 83.94 93 SER A N 1
ATOM 652 C CA . SER A 1 93 ? -0.406 8.881 -13.163 1.00 83.94 93 SER A CA 1
ATOM 653 C C . SER A 1 93 ? -0.928 10.110 -12.414 1.00 83.94 93 SER A C 1
ATOM 655 O O . SER A 1 93 ? -1.250 11.113 -13.046 1.00 83.94 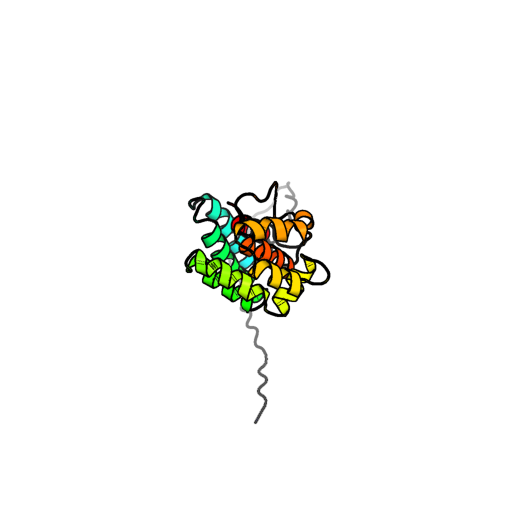93 SER A O 1
ATOM 657 N N . SER A 1 94 ? -1.067 10.035 -11.088 1.00 88.00 94 SER A N 1
ATOM 658 C CA . SER A 1 94 ? -1.651 11.111 -10.281 1.00 88.00 94 SER A CA 1
ATOM 659 C C . SER A 1 94 ? -0.599 12.006 -9.643 1.00 88.00 94 SER A C 1
ATOM 661 O O . SER A 1 94 ? 0.477 11.546 -9.251 1.00 88.00 94 SER A O 1
ATOM 663 N N . ASP A 1 95 ? -0.963 13.272 -9.434 1.00 86.75 95 ASP A N 1
ATOM 664 C CA . ASP A 1 95 ? -0.185 14.205 -8.621 1.00 86.75 95 ASP A CA 1
ATOM 665 C C . ASP A 1 95 ? 0.046 13.663 -7.200 1.00 86.75 95 ASP A C 1
ATOM 667 O O . ASP A 1 95 ? -0.863 13.052 -6.622 1.00 86.75 95 ASP A O 1
ATOM 671 N N . PRO A 1 96 ? 1.193 13.961 -6.559 1.00 80.38 96 PRO A N 1
ATOM 672 C CA . PRO A 1 96 ? 1.502 13.481 -5.210 1.00 80.38 96 PRO A CA 1
ATOM 673 C C . PRO A 1 96 ? 0.407 13.761 -4.170 1.00 80.38 96 PRO A C 1
ATOM 675 O O . PRO A 1 96 ? 0.134 12.927 -3.310 1.00 80.38 96 PRO A O 1
ATOM 678 N N . ARG A 1 97 ? -0.277 14.911 -4.274 1.00 78.31 97 ARG A N 1
ATOM 679 C CA . ARG A 1 97 ? -1.395 15.268 -3.382 1.00 78.31 97 ARG A CA 1
ATOM 680 C C . ARG A 1 97 ? -2.628 14.384 -3.594 1.00 78.31 97 ARG A C 1
ATOM 682 O O . ARG A 1 97 ? -3.324 14.077 -2.631 1.00 78.31 97 ARG A O 1
ATOM 689 N N . MET A 1 98 ? -2.885 13.966 -4.832 1.00 87.69 98 MET A N 1
ATOM 690 C CA . MET A 1 98 ? -4.027 13.121 -5.194 1.00 87.69 98 MET A CA 1
ATOM 691 C C . MET A 1 98 ? -3.793 11.652 -4.847 1.00 87.69 98 MET A C 1
ATOM 693 O O . MET A 1 98 ? -4.736 10.978 -4.439 1.00 87.69 98 MET A O 1
ATOM 697 N N . ARG A 1 99 ? -2.544 11.170 -4.935 1.00 89.94 99 ARG A N 1
ATOM 698 C CA . ARG A 1 99 ? -2.173 9.790 -4.570 1.00 89.94 99 ARG A CA 1
ATOM 699 C C . ARG A 1 99 ? -2.648 9.431 -3.170 1.00 89.94 99 ARG A C 1
ATOM 701 O O . ARG A 1 99 ? -3.336 8.434 -2.995 1.00 89.94 99 ARG A O 1
ATOM 708 N N . ARG A 1 100 ? -2.377 10.293 -2.189 1.00 88.38 100 ARG A N 1
ATOM 709 C CA . ARG A 1 100 ? -2.842 10.092 -0.812 1.00 88.38 100 ARG A CA 1
ATOM 710 C C . ARG A 1 100 ? -4.362 9.937 -0.733 1.00 88.38 100 ARG A C 1
ATOM 712 O O . ARG A 1 100 ? -4.845 9.012 -0.089 1.00 88.38 100 ARG A O 1
ATOM 719 N N . THR A 1 101 ? -5.114 10.828 -1.375 1.00 89.88 101 THR A N 1
ATOM 720 C CA . THR A 1 101 ? -6.583 10.768 -1.376 1.00 89.88 101 THR A CA 1
ATOM 721 C C . THR A 1 101 ? -7.094 9.492 -2.039 1.00 89.88 101 THR A C 1
ATOM 723 O O . THR A 1 101 ? -8.026 8.885 -1.523 1.00 89.88 101 THR A O 1
ATOM 726 N N . LEU A 1 102 ? -6.471 9.050 -3.137 1.00 93.31 102 LEU A N 1
ATOM 727 C CA . LEU A 1 102 ? -6.816 7.796 -3.812 1.00 93.31 102 LEU A CA 1
ATOM 728 C C . LEU A 1 102 ? -6.591 6.584 -2.906 1.00 93.31 102 LEU A C 1
ATOM 730 O O . LEU A 1 102 ? -7.476 5.741 -2.779 1.00 93.31 102 LEU A O 1
ATOM 734 N N . LEU A 1 103 ? -5.434 6.520 -2.246 1.00 94.12 103 LEU A N 1
ATOM 735 C CA . LEU A 1 103 ? -5.086 5.411 -1.363 1.00 94.12 103 LEU A CA 1
ATOM 736 C C . LEU A 1 103 ? -6.008 5.365 -0.140 1.00 94.12 103 LEU A C 1
ATOM 738 O O . LEU A 1 103 ? -6.628 4.336 0.109 1.00 94.12 103 LEU A O 1
ATOM 742 N N . LEU A 1 104 ? -6.180 6.482 0.574 1.00 92.19 104 LEU A N 1
ATOM 743 C CA . LEU A 1 104 ? -7.076 6.537 1.737 1.00 92.19 104 LEU A CA 1
ATOM 744 C C . LEU A 1 104 ? -8.534 6.290 1.352 1.00 92.19 104 LEU A C 1
ATOM 746 O O . LEU A 1 104 ? -9.230 5.551 2.040 1.00 92.19 104 LEU A O 1
ATOM 750 N N . GLY A 1 105 ? -8.983 6.870 0.238 1.00 92.81 105 GLY A N 1
ATOM 751 C CA . GLY A 1 105 ? -10.330 6.663 -0.281 1.00 92.81 105 GLY A CA 1
ATOM 752 C C . GLY A 1 105 ? -10.593 5.211 -0.672 1.00 92.81 105 GLY A C 1
ATOM 753 O O . GLY A 1 105 ? -11.707 4.739 -0.505 1.00 92.81 105 GLY A O 1
ATOM 754 N N . SER A 1 106 ? -9.583 4.470 -1.132 1.00 95.94 106 SER A N 1
ATOM 755 C CA . SER A 1 106 ? -9.756 3.041 -1.413 1.00 95.94 106 SER A CA 1
ATOM 756 C C . SER A 1 106 ? -9.942 2.191 -0.159 1.00 95.94 106 SER A C 1
ATOM 758 O O . SER A 1 106 ? -10.602 1.162 -0.229 1.00 95.94 106 SER A O 1
ATOM 760 N N . LEU A 1 107 ? -9.414 2.634 0.987 1.00 94.81 107 LEU A N 1
ATOM 761 C CA . LEU A 1 107 ? -9.544 1.937 2.269 1.00 94.81 107 LEU A CA 1
ATOM 762 C C . LEU A 1 107 ? -10.904 2.166 2.944 1.00 94.81 107 LEU A C 1
ATOM 764 O O . LEU A 1 107 ? -11.187 1.517 3.947 1.00 94.81 107 LEU A O 1
ATOM 768 N N . THR A 1 108 ? -11.737 3.080 2.434 1.00 94.56 108 THR A N 1
ATOM 769 C CA . THR A 1 108 ? -13.108 3.272 2.940 1.00 94.56 108 THR A CA 1
ATOM 770 C C . THR A 1 108 ? -14.099 2.276 2.343 1.00 94.56 108 THR A C 1
ATOM 772 O O . THR A 1 108 ? -15.204 2.133 2.868 1.00 94.56 108 THR A O 1
ATOM 775 N N . ASP A 1 109 ? -13.713 1.578 1.271 1.00 95.19 109 ASP A N 1
ATOM 776 C CA . ASP A 1 109 ? -14.468 0.451 0.737 1.00 95.19 109 ASP A CA 1
ATOM 777 C C . ASP A 1 109 ? -14.567 -0.669 1.781 1.00 95.19 109 ASP A C 1
ATOM 779 O O . ASP A 1 109 ? -13.605 -0.948 2.492 1.00 95.19 109 ASP A O 1
ATOM 783 N N . ALA A 1 110 ? -15.729 -1.317 1.885 1.00 93.50 110 ALA A N 1
ATOM 784 C CA . ALA A 1 110 ? -15.997 -2.277 2.953 1.00 93.50 110 ALA A CA 1
ATOM 785 C C . ALA A 1 110 ? -15.045 -3.486 2.935 1.00 93.50 110 ALA A C 1
ATOM 787 O O . ALA A 1 110 ? -14.646 -3.968 3.997 1.00 93.50 110 ALA A O 1
ATOM 788 N N . GLU A 1 111 ? -14.660 -3.967 1.751 1.00 93.94 111 GLU A N 1
ATOM 789 C CA . GLU A 1 111 ? -13.762 -5.113 1.613 1.00 93.94 111 GLU A CA 1
ATOM 790 C C . GLU A 1 111 ? -12.324 -4.714 1.970 1.00 93.94 111 GLU A C 1
ATOM 792 O O . GLU A 1 111 ? -11.673 -5.370 2.787 1.00 93.94 111 GLU A O 1
ATOM 797 N N . ALA A 1 112 ? -11.862 -3.574 1.445 1.00 93.31 112 ALA A N 1
ATOM 798 C CA . ALA A 1 112 ? -10.554 -3.012 1.780 1.00 93.31 112 ALA A CA 1
ATOM 799 C C . ALA A 1 112 ? -10.431 -2.661 3.273 1.00 93.31 112 ALA A C 1
ATOM 801 O O . ALA A 1 112 ? -9.393 -2.900 3.894 1.00 93.31 112 ALA A O 1
ATOM 802 N N . LEU A 1 113 ? -11.504 -2.149 3.875 1.00 92.88 113 LEU A N 1
ATOM 803 C CA . LEU A 1 113 ? -11.572 -1.837 5.297 1.00 92.88 113 LEU A CA 1
ATOM 804 C C . LEU A 1 113 ? -11.502 -3.105 6.156 1.00 92.88 113 LEU A C 1
ATOM 806 O O . LEU A 1 113 ? -10.826 -3.107 7.185 1.00 92.88 113 LEU A O 1
ATOM 810 N N . GLY A 1 114 ? -12.142 -4.194 5.718 1.00 92.75 114 GLY A N 1
ATOM 811 C CA . GLY A 1 114 ? -12.044 -5.505 6.362 1.00 92.75 114 GLY A CA 1
ATOM 812 C C . GLY A 1 114 ? -10.623 -6.075 6.331 1.00 92.75 114 GLY A C 1
ATOM 813 O O . GLY A 1 114 ? -10.158 -6.638 7.323 1.00 92.75 114 GLY A O 1
ATOM 814 N N . LEU A 1 115 ? -9.890 -5.871 5.232 1.00 92.06 115 LEU A N 1
ATOM 815 C CA . LEU A 1 115 ? -8.464 -6.210 5.147 1.00 92.06 115 LEU A CA 1
ATOM 816 C C . LEU A 1 115 ? -7.624 -5.334 6.082 1.00 92.06 115 LEU A C 1
ATOM 818 O O . LEU A 1 115 ? -6.765 -5.836 6.808 1.00 92.06 115 LEU A O 1
ATOM 822 N N . PHE A 1 116 ? -7.902 -4.031 6.115 1.00 90.69 116 PHE A N 1
ATOM 823 C CA . PHE A 1 116 ? -7.219 -3.092 7.001 1.00 90.69 116 PHE A CA 1
ATOM 824 C C . PHE A 1 116 ? -7.479 -3.392 8.487 1.00 90.69 116 PHE A C 1
ATOM 826 O O . PHE A 1 116 ? -6.593 -3.199 9.316 1.00 90.69 116 PHE A O 1
ATOM 833 N N . GLN A 1 117 ? -8.634 -3.966 8.830 1.00 91.31 117 GLN A N 1
ATOM 834 C CA . GLN A 1 117 ? -8.958 -4.426 10.185 1.00 91.31 117 GLN A CA 1
ATOM 835 C C . GLN A 1 117 ? -8.084 -5.584 10.683 1.00 91.31 117 GLN A C 1
ATOM 837 O O . GLN A 1 117 ? -7.949 -5.800 11.887 1.00 91.31 117 GLN A O 1
ATOM 842 N N . GLN A 1 118 ? -7.442 -6.315 9.775 1.00 87.62 118 GLN A N 1
ATOM 843 C CA . GLN A 1 118 ? -6.444 -7.319 10.148 1.00 87.62 118 GLN A CA 1
ATOM 844 C C . GLN A 1 118 ? -5.096 -6.677 10.514 1.00 87.62 118 GLN A C 1
ATOM 846 O O . GLN A 1 118 ? -4.258 -7.319 11.136 1.00 87.62 118 GLN A O 1
ATOM 851 N N . VAL A 1 119 ? -4.885 -5.410 10.137 1.00 84.06 119 VAL A N 1
ATOM 852 C CA . VAL A 1 119 ? -3.669 -4.623 10.399 1.00 84.06 119 VAL A CA 1
ATOM 853 C C . VAL A 1 119 ? -3.844 -3.755 11.650 1.00 84.06 119 VAL A C 1
ATOM 855 O O . VAL A 1 119 ? -2.996 -3.722 12.544 1.00 84.06 119 VAL A O 1
ATOM 858 N N . CYS A 1 120 ? -4.949 -3.023 11.701 1.00 84.00 120 CYS A N 1
ATOM 859 C CA . CYS A 1 120 ? -5.334 -2.142 12.791 1.00 84.00 120 CYS A CA 1
ATOM 860 C C . CYS A 1 120 ? -6.497 -2.822 13.499 1.00 84.00 120 CYS A C 1
ATOM 862 O O . CYS A 1 120 ? -7.467 -3.144 12.826 1.00 84.00 120 CYS A O 1
ATOM 864 N N . ALA A 1 121 ? -6.378 -3.080 14.809 1.00 71.81 121 ALA A N 1
ATOM 865 C CA . ALA A 1 121 ? -7.304 -3.900 15.602 1.00 71.81 121 ALA A CA 1
ATOM 866 C C . ALA A 1 121 ? -8.772 -3.396 15.576 1.00 71.81 121 ALA A C 1
ATOM 868 O O . ALA A 1 121 ? -9.165 -2.638 14.705 1.00 71.81 121 ALA A O 1
ATOM 869 N N . ALA A 1 122 ? -9.615 -3.816 16.530 1.00 64.19 122 ALA A N 1
ATOM 870 C CA . ALA A 1 122 ? -11.090 -3.847 16.469 1.00 64.19 122 ALA A CA 1
ATOM 871 C C . ALA A 1 122 ? -11.882 -2.624 15.921 1.00 64.19 122 ALA A C 1
ATOM 873 O O . ALA A 1 122 ? -13.090 -2.755 15.741 1.00 64.19 122 ALA A O 1
ATOM 874 N N . ASN A 1 123 ? -11.275 -1.471 15.619 1.00 83.44 123 ASN A N 1
ATOM 875 C CA . ASN A 1 123 ? -11.941 -0.345 14.974 1.00 83.44 123 ASN A CA 1
ATOM 876 C C . ASN A 1 123 ? -11.123 0.342 13.854 1.00 83.44 123 ASN A C 1
ATOM 878 O O . ASN A 1 123 ? -10.855 1.541 13.917 1.00 83.44 123 ASN A O 1
ATOM 882 N N . ALA A 1 124 ? -10.778 -0.402 12.797 1.00 89.12 124 ALA A N 1
ATOM 883 C CA . ALA A 1 124 ? -10.123 0.137 11.598 1.00 89.12 124 ALA A CA 1
ATOM 884 C C . ALA A 1 124 ? -10.859 1.325 10.959 1.00 89.12 124 ALA A C 1
ATOM 886 O O . ALA A 1 124 ? -10.212 2.250 10.475 1.00 89.12 124 ALA A O 1
ATOM 887 N N . ALA A 1 125 ? -12.196 1.344 11.008 1.00 91.06 125 ALA A N 1
ATOM 888 C CA . ALA A 1 125 ? -13.005 2.463 10.521 1.00 91.06 125 ALA A CA 1
ATOM 889 C C . ALA A 1 125 ? -12.699 3.760 11.282 1.00 91.06 125 ALA A C 1
ATOM 891 O O . ALA A 1 125 ? -12.448 4.800 10.674 1.00 91.06 125 ALA A O 1
ATOM 892 N N . LYS A 1 126 ? -12.671 3.688 12.619 1.00 91.88 126 LYS A N 1
ATOM 893 C CA . LYS A 1 126 ? -12.311 4.819 13.479 1.00 91.88 126 LYS A CA 1
ATOM 894 C C . LYS A 1 126 ? -10.860 5.236 13.268 1.00 91.88 126 LYS A C 1
ATOM 896 O O . LYS A 1 126 ? -10.610 6.422 13.099 1.00 91.88 126 LYS A O 1
ATOM 901 N N . THR A 1 127 ? -9.929 4.283 13.214 1.00 91.56 127 THR A N 1
ATOM 902 C CA . THR A 1 127 ? -8.512 4.573 12.945 1.00 91.56 127 THR A CA 1
ATOM 903 C C . THR A 1 127 ? -8.339 5.284 11.603 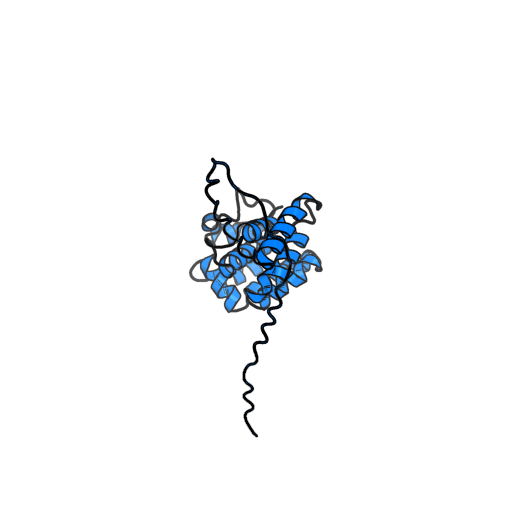1.00 91.56 127 THR A C 1
ATOM 905 O O . THR A 1 127 ? -7.651 6.297 11.531 1.00 91.56 127 THR A O 1
ATOM 908 N N . LEU A 1 128 ? -8.999 4.814 10.542 1.00 92.56 128 LEU A N 1
ATOM 909 C CA . LEU A 1 128 ? -8.944 5.456 9.231 1.00 92.56 128 LEU A CA 1
ATOM 910 C C . LEU A 1 128 ? -9.544 6.870 9.268 1.00 92.56 128 LEU A C 1
ATOM 912 O O . LEU A 1 128 ? -8.933 7.803 8.750 1.00 92.56 128 LEU A O 1
ATOM 916 N N . ALA A 1 129 ? -10.698 7.044 9.919 1.00 91.88 129 ALA A N 1
ATOM 917 C CA . ALA A 1 129 ? -11.357 8.341 10.050 1.00 91.88 129 ALA A CA 1
ATOM 918 C C . ALA A 1 129 ? -10.509 9.359 10.832 1.00 91.88 129 ALA A C 1
ATOM 920 O O . ALA A 1 129 ? -10.368 10.498 10.391 1.00 91.88 129 ALA A O 1
ATOM 921 N N . GLU A 1 130 ? -9.912 8.949 11.954 1.00 91.81 130 GLU A N 1
ATOM 922 C CA . GLU A 1 130 ? -9.003 9.785 12.747 1.00 91.81 130 GLU A CA 1
ATOM 923 C C . GLU A 1 130 ? -7.750 10.136 11.944 1.00 91.81 130 GLU A C 1
ATOM 925 O O . GLU A 1 130 ? -7.389 11.307 11.841 1.00 91.81 130 GLU A O 1
ATOM 930 N N . MET A 1 131 ? -7.142 9.154 11.271 1.00 90.62 131 MET A N 1
ATOM 931 C CA . MET A 1 131 ? -5.979 9.393 10.420 1.00 90.62 131 MET A CA 1
ATOM 932 C C . MET A 1 131 ? -6.280 10.434 9.332 1.00 90.62 131 MET A C 1
ATOM 934 O O . MET A 1 131 ? -5.471 11.332 9.116 1.00 90.62 131 MET A O 1
ATOM 938 N N . MET A 1 132 ? -7.444 10.372 8.675 1.00 90.31 132 MET A N 1
ATOM 939 C CA . MET A 1 132 ? -7.840 11.338 7.639 1.00 90.31 132 MET A CA 1
ATOM 940 C C . MET A 1 132 ? -7.957 12.785 8.148 1.00 90.31 132 MET A C 1
ATOM 942 O O . MET A 1 132 ? -7.829 13.706 7.341 1.00 90.31 132 MET A O 1
ATOM 946 N N . GLN A 1 133 ? -8.165 12.988 9.451 1.00 90.75 133 GLN A N 1
ATOM 947 C CA . GLN A 1 133 ? -8.274 14.311 10.080 1.00 90.75 133 GLN A CA 1
ATOM 948 C C . GLN A 1 133 ? -6.923 14.881 10.542 1.00 90.75 133 GLN A C 1
ATOM 950 O O . GLN A 1 133 ? -6.809 16.089 10.739 1.00 90.75 133 GLN A O 1
ATOM 955 N N . LEU A 1 134 ? -5.900 14.037 10.692 1.00 89.44 134 LEU A N 1
ATOM 956 C CA . LEU A 1 134 ? -4.567 14.440 11.140 1.00 89.44 134 LEU A CA 1
ATOM 957 C C . LEU A 1 134 ? -3.732 15.085 10.024 1.00 89.44 134 LEU A C 1
ATOM 959 O O . LEU A 1 134 ? -3.887 14.782 8.829 1.00 89.44 134 LEU A O 1
ATOM 963 N N . ALA A 1 135 ? -2.771 15.927 10.416 1.00 87.31 135 ALA A N 1
ATOM 964 C CA . ALA A 1 135 ? -1.783 16.457 9.485 1.00 87.31 135 ALA A CA 1
ATOM 965 C C . ALA A 1 135 ? -0.885 15.322 8.945 1.00 87.31 135 ALA A C 1
ATOM 967 O O . ALA A 1 135 ? -0.609 14.366 9.668 1.00 87.31 135 ALA A O 1
ATOM 968 N N . PRO A 1 136 ? -0.371 15.401 7.698 1.00 82.31 136 PRO A N 1
ATOM 969 C CA . PRO A 1 136 ? 0.430 14.327 7.098 1.00 82.31 136 PRO A CA 1
ATOM 970 C C . PRO A 1 136 ? 1.575 13.795 7.971 1.00 82.31 136 PRO A C 1
ATOM 972 O O . PRO A 1 136 ? 1.808 12.592 7.991 1.00 82.31 136 PRO A O 1
ATOM 975 N N . LEU A 1 137 ? 2.255 14.676 8.710 1.00 80.50 137 LEU A N 1
ATOM 976 C CA . LEU A 1 137 ? 3.365 14.304 9.592 1.00 80.50 137 LEU A CA 1
ATOM 977 C C . LEU A 1 137 ? 2.910 13.525 10.838 1.00 80.50 137 LEU A C 1
ATOM 979 O O . LEU A 1 137 ? 3.657 12.697 11.349 1.00 80.50 137 LEU A O 1
ATOM 983 N N . GLU A 1 138 ? 1.690 13.763 11.319 1.00 87.56 138 GLU A N 1
ATOM 984 C CA . GLU A 1 138 ? 1.129 13.106 12.508 1.00 87.56 138 GLU A CA 1
ATOM 985 C C . GLU A 1 138 ? 0.558 11.723 12.181 1.00 87.56 138 GLU A C 1
ATOM 987 O O . GLU A 1 138 ? 0.519 10.840 13.037 1.00 87.56 138 GLU A O 1
ATOM 992 N N . GLN A 1 139 ? 0.149 11.510 10.928 1.00 87.56 139 GLN A N 1
ATOM 993 C CA . GLN A 1 139 ? -0.487 10.267 10.501 1.00 87.56 139 GLN A CA 1
ATOM 994 C C . GLN A 1 139 ? 0.424 9.056 10.620 1.00 87.56 139 GLN A C 1
ATOM 996 O O . GLN A 1 139 ? -0.049 7.993 11.008 1.00 87.56 139 GLN A O 1
ATOM 1001 N N . THR A 1 140 ? 1.715 9.190 10.301 1.00 83.94 140 THR A N 1
ATOM 1002 C CA . THR A 1 140 ? 2.641 8.051 10.363 1.00 83.94 140 THR A CA 1
ATOM 1003 C C . THR A 1 140 ? 2.804 7.593 11.808 1.00 83.94 140 THR A C 1
ATOM 1005 O O . THR A 1 140 ? 2.651 6.408 12.094 1.00 83.94 140 THR A O 1
ATOM 1008 N N . SER A 1 141 ? 3.017 8.531 12.737 1.00 83.44 141 SER A N 1
ATOM 1009 C CA . SER A 1 141 ? 3.103 8.237 14.172 1.00 83.44 141 SER A CA 1
ATOM 1010 C C . SER A 1 141 ? 1.809 7.628 14.712 1.00 83.44 141 SER A C 1
ATOM 1012 O O . SER A 1 141 ? 1.858 6.657 15.463 1.00 83.44 141 SER A O 1
ATOM 1014 N N . PHE A 1 142 ? 0.655 8.161 14.299 1.00 88.81 142 PHE A N 1
ATOM 1015 C CA . PHE A 1 142 ? -0.655 7.635 14.679 1.00 88.81 142 PHE A CA 1
ATOM 1016 C C . PHE A 1 142 ? -0.896 6.214 14.153 1.00 88.81 142 PHE A C 1
ATOM 1018 O O . PHE A 1 142 ? -1.376 5.351 14.887 1.00 88.81 142 PHE A O 1
ATOM 1025 N N . LEU A 1 143 ? -0.540 5.943 12.895 1.00 87.81 143 LEU A N 1
ATOM 1026 C CA . LEU A 1 143 ? -0.689 4.622 12.291 1.00 87.81 143 LEU A CA 1
ATOM 1027 C C . LEU A 1 143 ? 0.216 3.596 12.986 1.00 87.81 143 LEU A C 1
ATOM 1029 O O . LEU A 1 143 ? -0.228 2.492 13.289 1.00 87.81 143 LEU A O 1
ATOM 1033 N N . VAL A 1 144 ? 1.465 3.966 13.287 1.00 84.56 144 VAL A N 1
ATOM 1034 C CA . VAL A 1 144 ? 2.416 3.105 14.008 1.00 84.56 144 VAL A CA 1
ATOM 1035 C C . VAL A 1 144 ? 1.940 2.800 15.431 1.00 84.56 144 VAL A C 1
ATOM 1037 O O . VAL A 1 144 ? 2.118 1.677 15.893 1.00 84.56 144 VAL A O 1
ATOM 1040 N N . SER A 1 145 ? 1.328 3.761 16.131 1.00 84.94 145 SER A N 1
ATOM 1041 C CA . SER A 1 145 ? 0.835 3.546 17.498 1.00 84.94 145 SER A CA 1
ATOM 1042 C C . SER A 1 145 ? -0.500 2.798 17.561 1.00 84.94 145 SER A C 1
ATOM 1044 O O . SER A 1 145 ? -0.776 2.126 18.554 1.00 84.94 145 SER A O 1
ATOM 1046 N N . SER A 1 146 ? -1.322 2.900 16.515 1.00 86.38 146 SER A N 1
ATOM 1047 C CA . SER A 1 146 ? -2.682 2.343 16.491 1.00 86.38 146 SER A CA 1
ATOM 1048 C C . SER A 1 146 ? -2.779 0.975 15.812 1.00 86.38 146 SER A C 1
ATOM 1050 O O . SER A 1 146 ? -3.803 0.299 15.939 1.00 86.38 146 SER A O 1
ATOM 1052 N N . CYS A 1 147 ? -1.743 0.555 15.080 1.00 88.06 147 CYS A N 1
ATOM 1053 C CA . CYS A 1 147 ? -1.775 -0.638 14.238 1.00 88.06 147 CYS A CA 1
ATOM 1054 C C . CYS A 1 147 ? -0.568 -1.551 14.462 1.00 88.06 147 CYS A C 1
ATOM 1056 O O . CYS A 1 147 ? 0.521 -1.123 14.838 1.00 88.06 147 CYS A O 1
ATOM 1058 N N . LYS A 1 148 ? -0.740 -2.839 14.159 1.00 84.44 148 LYS A N 1
ATOM 1059 C CA . LYS A 1 148 ? 0.278 -3.886 14.327 1.00 84.44 148 LYS A CA 1
ATOM 1060 C C . LYS A 1 148 ? 1.214 -3.969 13.117 1.00 84.44 148 LYS A C 1
ATOM 1062 O O . LYS A 1 148 ? 1.422 -5.031 12.540 1.00 84.44 148 LYS A O 1
ATOM 1067 N N . LEU A 1 149 ? 1.778 -2.836 12.695 1.00 83.62 149 LEU A N 1
ATOM 1068 C CA . LEU A 1 149 ? 2.543 -2.756 11.441 1.00 83.62 149 LEU A CA 1
ATOM 1069 C C . LEU A 1 149 ? 3.814 -3.625 11.457 1.00 83.62 149 LEU A C 1
ATOM 1071 O O . LEU A 1 149 ? 4.194 -4.201 10.439 1.00 83.62 149 LEU A O 1
ATOM 1075 N N . SER A 1 150 ? 4.467 -3.760 12.612 1.00 78.31 150 SER A N 1
ATOM 1076 C CA . SER A 1 150 ? 5.690 -4.561 12.747 1.00 78.31 150 SER A CA 1
ATOM 1077 C C . SER A 1 150 ? 5.461 -6.061 12.536 1.00 78.31 150 SER A C 1
ATOM 1079 O O . SER A 1 150 ? 6.367 -6.746 12.065 1.00 78.31 150 SER A O 1
ATOM 1081 N N . GLU A 1 151 ? 4.255 -6.573 12.807 1.00 77.19 151 GLU A N 1
ATOM 1082 C CA . GLU A 1 151 ? 3.928 -8.000 12.669 1.00 77.19 151 GLU A CA 1
ATOM 1083 C C . GLU A 1 151 ? 3.973 -8.469 11.201 1.00 77.19 151 GLU A C 1
ATOM 1085 O O . GLU A 1 151 ? 4.126 -9.659 10.940 1.00 77.19 151 GLU A O 1
ATOM 1090 N N . HIS A 1 152 ? 3.869 -7.554 10.228 1.00 75.75 152 HIS A N 1
ATOM 1091 C CA . HIS A 1 152 ? 3.795 -7.907 8.802 1.00 75.75 152 HIS A CA 1
ATOM 1092 C C . HIS A 1 152 ? 5.149 -7.808 8.079 1.00 75.75 152 HIS A C 1
ATOM 1094 O O . HIS A 1 152 ? 5.235 -8.137 6.899 1.00 75.75 152 HIS A O 1
ATOM 1100 N N . GLY A 1 153 ? 6.209 -7.325 8.743 1.00 75.38 153 GLY A N 1
ATOM 1101 C CA . GLY A 1 153 ? 7.562 -7.266 8.168 1.00 75.38 153 GLY A CA 1
ATOM 1102 C C . GLY A 1 153 ? 7.700 -6.417 6.891 1.00 75.38 153 GLY A C 1
ATOM 1103 O O . GLY A 1 153 ? 8.657 -6.602 6.129 1.00 75.38 153 GLY A O 1
ATOM 1104 N N . LEU A 1 154 ? 6.741 -5.519 6.626 1.00 82.00 154 LEU A N 1
ATOM 1105 C CA . LEU A 1 154 ? 6.778 -4.594 5.487 1.00 82.00 154 LEU A CA 1
ATOM 1106 C C . LEU A 1 154 ? 7.703 -3.409 5.768 1.00 82.00 154 LEU A C 1
ATOM 1108 O O . LEU A 1 154 ? 8.495 -3.032 4.910 1.00 82.00 154 LEU A O 1
ATOM 1112 N N . ILE A 1 155 ? 7.648 -2.867 6.984 1.00 75.38 155 ILE A N 1
ATOM 1113 C CA . ILE A 1 155 ? 8.502 -1.764 7.423 1.00 75.38 155 ILE A CA 1
ATOM 1114 C C . ILE A 1 155 ? 9.706 -2.347 8.168 1.00 75.38 155 ILE A C 1
ATOM 1116 O O . ILE A 1 155 ? 9.541 -3.035 9.175 1.00 75.38 155 ILE A O 1
ATOM 1120 N N . GLN A 1 156 ? 10.918 -2.060 7.690 1.00 60.06 156 GLN A N 1
ATOM 1121 C CA . GLN A 1 156 ? 12.158 -2.314 8.427 1.00 60.06 156 GLN A CA 1
ATOM 1122 C C . GLN A 1 156 ? 12.695 -0.979 8.968 1.00 60.06 156 GLN A C 1
ATOM 1124 O O . GLN A 1 156 ? 12.895 -0.036 8.205 1.00 60.06 156 GLN A O 1
ATOM 1129 N N . GLY A 1 157 ? 12.911 -0.877 10.283 1.00 55.38 157 GLY A N 1
ATOM 1130 C CA . GLY A 1 157 ? 13.392 0.351 10.935 1.00 55.38 157 GLY A CA 1
ATOM 1131 C C . GLY A 1 157 ? 12.287 1.356 11.300 1.00 55.38 157 GLY A C 1
ATOM 1132 O O . GLY A 1 157 ? 11.134 0.984 11.492 1.00 55.38 157 GLY A O 1
ATOM 1133 N N . SER A 1 158 ? 12.637 2.641 11.428 1.00 50.59 158 SER A N 1
ATOM 1134 C CA . SER A 1 158 ? 11.762 3.712 11.947 1.00 50.59 158 SER A CA 1
ATOM 1135 C C . SER A 1 158 ? 10.637 4.164 11.002 1.00 50.59 158 SER A C 1
ATOM 1137 O O . SER A 1 158 ? 9.926 5.113 11.323 1.00 50.59 158 SER A O 1
ATOM 1139 N N . GLY A 1 159 ? 10.483 3.547 9.824 1.00 52.12 159 GLY A N 1
ATOM 1140 C CA . GLY A 1 159 ? 9.490 3.973 8.828 1.00 52.12 159 GLY A CA 1
ATOM 1141 C C . GLY A 1 159 ? 9.692 5.409 8.322 1.00 52.12 159 GLY A C 1
ATOM 1142 O O . GLY A 1 159 ? 8.766 6.006 7.774 1.00 52.12 159 GLY A O 1
ATOM 1143 N N . SER A 1 160 ? 10.880 5.995 8.519 1.00 53.19 160 SER A N 1
ATOM 1144 C CA . SER A 1 160 ? 11.129 7.407 8.237 1.00 53.19 160 SER A CA 1
ATOM 1145 C C . SER A 1 160 ? 11.225 7.658 6.729 1.00 53.19 160 SER A C 1
ATOM 1147 O O . SER A 1 160 ? 12.271 7.434 6.123 1.00 53.19 160 SER A O 1
ATOM 1149 N N . GLY A 1 161 ? 10.129 8.121 6.128 1.00 67.25 161 GLY A N 1
ATOM 1150 C CA . GLY A 1 161 ? 10.095 8.632 4.752 1.00 67.25 161 GLY A CA 1
ATOM 1151 C C . GLY A 1 161 ? 8.889 8.185 3.927 1.00 67.25 161 GLY A C 1
ATOM 1152 O O . GLY A 1 161 ? 8.573 8.824 2.926 1.00 67.25 161 GLY A O 1
ATOM 1153 N N . ALA A 1 162 ? 8.179 7.141 4.359 1.00 76.31 162 ALA A N 1
ATOM 1154 C CA . ALA A 1 162 ? 6.915 6.739 3.751 1.00 76.31 162 ALA A CA 1
ATOM 1155 C C . ALA A 1 162 ? 5.760 7.578 4.311 1.00 76.31 162 ALA A C 1
ATOM 1157 O O . ALA A 1 162 ? 5.678 7.803 5.523 1.00 76.31 162 ALA A O 1
ATOM 1158 N N . ASP A 1 163 ? 4.842 8.021 3.452 1.00 86.81 163 ASP A N 1
ATOM 1159 C CA . ASP A 1 163 ? 3.611 8.646 3.924 1.00 86.81 163 ASP A CA 1
ATOM 1160 C C . ASP A 1 163 ? 2.650 7.585 4.485 1.00 86.81 163 ASP A C 1
ATOM 1162 O O . ASP A 1 163 ? 2.569 6.455 3.995 1.00 86.81 163 ASP A O 1
ATOM 1166 N N . ALA A 1 164 ? 1.901 7.955 5.523 1.00 88.69 164 ALA A N 1
ATOM 1167 C CA . ALA A 1 164 ? 1.015 7.037 6.232 1.00 88.69 164 ALA A CA 1
ATOM 1168 C C . ALA A 1 164 ? -0.073 6.410 5.351 1.00 88.69 164 ALA A C 1
ATOM 1170 O O . ALA A 1 164 ? -0.483 5.282 5.613 1.00 88.69 164 ALA A O 1
ATOM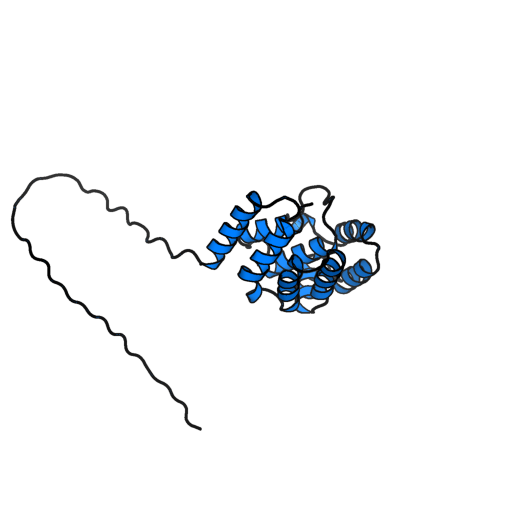 1171 N N . ALA A 1 165 ? -0.538 7.108 4.309 1.00 91.44 165 ALA A N 1
ATOM 1172 C CA . ALA A 1 165 ? -1.557 6.568 3.416 1.00 91.44 165 ALA A CA 1
ATOM 1173 C C . ALA A 1 165 ? -1.000 5.412 2.586 1.00 91.44 165 ALA A C 1
ATOM 1175 O O . ALA A 1 165 ? -1.634 4.361 2.501 1.00 91.44 165 ALA A O 1
ATOM 1176 N N . THR A 1 166 ? 0.206 5.573 2.040 1.00 91.75 166 THR A N 1
ATOM 1177 C CA . THR A 1 166 ? 0.905 4.499 1.326 1.00 91.75 166 THR A CA 1
ATOM 1178 C C . THR A 1 166 ? 1.235 3.334 2.248 1.00 91.75 166 THR A C 1
ATOM 1180 O O . THR A 1 166 ? 1.051 2.186 1.852 1.00 91.75 166 THR A O 1
ATOM 1183 N N . VAL A 1 167 ? 1.627 3.596 3.499 1.00 91.62 167 VAL A N 1
ATOM 1184 C CA . VAL A 1 167 ? 1.841 2.531 4.492 1.00 91.62 167 VAL A CA 1
ATOM 1185 C C . VAL A 1 167 ? 0.543 1.775 4.785 1.00 91.62 167 VAL A C 1
ATOM 1187 O O . VAL A 1 167 ? 0.498 0.558 4.625 1.00 91.62 167 VAL A O 1
ATOM 1190 N N . ALA A 1 168 ? -0.531 2.471 5.163 1.00 92.75 168 ALA A N 1
ATOM 1191 C CA . ALA A 1 168 ? -1.819 1.846 5.461 1.00 92.75 168 ALA A CA 1
ATOM 1192 C C . ALA A 1 168 ? -2.323 0.999 4.280 1.00 92.75 168 ALA A C 1
ATOM 1194 O O . ALA A 1 168 ? -2.719 -0.156 4.458 1.00 92.75 168 ALA A O 1
ATOM 1195 N N . PHE A 1 169 ? -2.221 1.547 3.067 1.00 94.81 169 PHE A N 1
ATOM 1196 C CA . PHE A 1 169 ? -2.596 0.859 1.841 1.00 94.81 169 PHE A CA 1
ATOM 1197 C C . PHE A 1 169 ? -1.740 -0.382 1.575 1.00 94.81 169 PHE A C 1
ATOM 1199 O O . PHE A 1 169 ? -2.285 -1.447 1.296 1.00 94.81 169 PHE A O 1
ATOM 1206 N N . ALA A 1 170 ? -0.414 -0.283 1.703 1.00 94.50 170 ALA A N 1
ATOM 1207 C CA . ALA A 1 170 ? 0.502 -1.402 1.489 1.00 94.50 170 ALA A CA 1
ATOM 1208 C C . ALA A 1 170 ? 0.231 -2.570 2.451 1.00 94.50 170 ALA A C 1
ATOM 1210 O O . ALA A 1 170 ? 0.292 -3.731 2.047 1.00 94.50 170 ALA A O 1
ATOM 1211 N N . HIS A 1 171 ? -0.128 -2.281 3.705 1.00 93.56 171 HIS A N 1
ATOM 1212 C CA . HIS A 1 171 ? -0.503 -3.320 4.663 1.00 93.56 171 HIS A CA 1
ATOM 1213 C C . HIS A 1 171 ? -1.840 -3.992 4.316 1.00 93.56 171 HIS A C 1
ATOM 1215 O O . HIS A 1 171 ? -1.934 -5.215 4.423 1.00 93.56 171 HIS A O 1
ATOM 1221 N N . ALA A 1 172 ? -2.851 -3.238 3.872 1.00 94.12 172 ALA A N 1
ATOM 1222 C CA . ALA A 1 172 ? -4.100 -3.825 3.380 1.00 94.12 172 ALA A CA 1
ATOM 1223 C C . ALA A 1 172 ? -3.865 -4.662 2.108 1.00 94.12 172 ALA A C 1
ATOM 1225 O O . ALA A 1 172 ? -4.412 -5.754 1.970 1.00 94.12 172 ALA A O 1
ATOM 1226 N N . LEU A 1 173 ? -2.993 -4.186 1.212 1.00 95.06 173 LEU A N 1
ATOM 1227 C CA . LEU A 1 173 ? -2.620 -4.869 -0.026 1.00 95.06 173 LEU A CA 1
ATOM 1228 C C . LEU A 1 173 ? -1.921 -6.202 0.260 1.00 95.06 173 LEU A C 1
ATOM 1230 O O . LEU A 1 173 ? -2.247 -7.221 -0.343 1.00 95.06 173 LEU A O 1
ATOM 1234 N N . TYR A 1 174 ? -1.002 -6.213 1.224 1.00 94.81 174 TYR A N 1
ATOM 1235 C CA . TYR A 1 174 ? -0.357 -7.432 1.701 1.00 94.81 174 TYR A CA 1
ATOM 1236 C C . TYR A 1 174 ? -1.373 -8.458 2.216 1.00 94.81 174 TYR A C 1
ATOM 1238 O O . TYR A 1 174 ? -1.279 -9.634 1.863 1.00 94.81 174 TYR A O 1
ATOM 1246 N N . GLN A 1 175 ? -2.376 -8.022 2.987 1.00 93.62 175 GLN A N 1
ATOM 1247 C CA . GLN A 1 175 ? -3.433 -8.923 3.456 1.00 93.62 175 GLN A CA 1
ATOM 1248 C C . GLN A 1 175 ? -4.279 -9.470 2.301 1.00 93.62 175 GLN A C 1
ATOM 1250 O O . GLN A 1 175 ? -4.516 -10.677 2.245 1.00 93.62 175 GLN A O 1
ATOM 1255 N N . ALA A 1 176 ? -4.657 -8.623 1.336 1.00 93.62 176 ALA A N 1
ATOM 1256 C CA . ALA A 1 176 ? -5.414 -9.040 0.150 1.00 93.62 176 ALA A CA 1
ATOM 1257 C C . ALA A 1 176 ? -4.707 -10.164 -0.625 1.00 93.62 176 ALA A C 1
ATOM 1259 O O . ALA A 1 176 ? -5.330 -11.096 -1.127 1.00 93.62 176 ALA A O 1
ATOM 1260 N N . LEU A 1 177 ? -3.378 -10.094 -0.699 1.00 93.06 177 LEU A N 1
ATOM 1261 C CA . LEU A 1 177 ? -2.564 -10.998 -1.506 1.00 93.06 177 LEU A CA 1
ATOM 1262 C C . LEU A 1 177 ? -2.119 -12.270 -0.769 1.00 93.06 177 LEU A C 1
ATOM 1264 O O . LEU A 1 177 ? -1.343 -13.050 -1.326 1.00 93.06 177 LEU A O 1
ATOM 1268 N N . GLY A 1 178 ? -2.655 -12.524 0.427 1.00 90.25 178 GLY A N 1
ATOM 1269 C CA . GLY A 1 178 ? -2.435 -13.761 1.181 1.00 90.25 178 GLY A CA 1
ATOM 1270 C C . GLY A 1 178 ? -1.445 -13.637 2.338 1.00 90.25 178 GLY A C 1
ATOM 1271 O O . GLY A 1 178 ? -1.051 -14.659 2.910 1.00 90.25 178 GLY A O 1
ATOM 1272 N N . GLY A 1 179 ? -1.047 -12.412 2.692 1.00 87.94 179 GLY A N 1
ATOM 1273 C CA . GLY A 1 179 ? -0.224 -12.121 3.858 1.00 87.94 179 GLY A CA 1
ATOM 1274 C C . GLY A 1 179 ? 1.068 -12.951 3.872 1.00 87.94 179 GLY A C 1
ATOM 1275 O O . GLY A 1 179 ? 1.818 -12.897 2.900 1.00 87.94 179 GLY A O 1
ATOM 1276 N N . PRO A 1 180 ? 1.336 -13.768 4.910 1.00 85.06 180 PRO A N 1
ATOM 1277 C CA . PRO A 1 180 ? 2.577 -14.548 5.019 1.00 85.06 180 PRO A CA 1
ATOM 1278 C C . PRO A 1 180 ? 2.850 -15.538 3.876 1.00 85.06 180 PRO A C 1
ATOM 1280 O O . PRO A 1 180 ? 3.943 -16.091 3.807 1.00 85.06 180 PRO A O 1
ATOM 1283 N N . LYS A 1 181 ? 1.858 -15.814 3.020 1.00 87.69 181 LYS A N 1
ATOM 1284 C CA . LYS A 1 181 ? 1.967 -16.730 1.872 1.00 87.69 181 LYS A CA 1
ATOM 1285 C C . LYS A 1 181 ? 2.098 -16.005 0.531 1.00 87.69 181 LYS A C 1
ATOM 1287 O O . LYS A 1 181 ? 1.970 -16.641 -0.512 1.00 87.69 181 LYS A O 1
ATOM 1292 N N . ILE A 1 182 ? 2.257 -14.684 0.551 1.00 90.38 182 ILE A N 1
ATOM 1293 C CA . ILE A 1 182 ? 2.414 -13.893 -0.664 1.00 90.38 182 ILE A CA 1
ATOM 1294 C C . ILE A 1 182 ? 3.697 -14.291 -1.412 1.00 90.38 182 ILE A C 1
ATOM 1296 O O . ILE A 1 182 ? 4.693 -14.667 -0.800 1.00 90.38 182 ILE A O 1
ATOM 1300 N N . ASP A 1 183 ? 3.662 -14.181 -2.738 1.00 90.75 183 ASP A N 1
ATOM 1301 C CA . ASP A 1 183 ? 4.838 -14.305 -3.596 1.00 90.75 183 ASP A CA 1
ATOM 1302 C C . ASP A 1 183 ? 5.920 -13.265 -3.235 1.00 90.75 183 ASP A C 1
ATOM 1304 O O . ASP A 1 183 ? 5.613 -12.093 -2.988 1.00 90.75 183 ASP A O 1
ATOM 1308 N N . ASP A 1 184 ? 7.191 -13.680 -3.235 1.00 92.00 184 ASP A N 1
ATOM 1309 C CA . ASP A 1 184 ? 8.328 -12.827 -2.857 1.00 92.00 184 ASP A CA 1
ATOM 1310 C C . ASP A 1 184 ? 8.479 -11.604 -3.773 1.00 92.00 184 ASP A C 1
ATOM 1312 O O . ASP A 1 184 ? 8.885 -10.524 -3.320 1.00 92.00 184 ASP A O 1
ATOM 1316 N N . SER A 1 185 ? 8.127 -11.738 -5.055 1.00 94.19 185 SER A N 1
ATOM 1317 C CA . SER A 1 185 ? 8.199 -10.631 -6.008 1.00 94.19 185 SER A CA 1
ATOM 1318 C C . SER A 1 185 ? 7.108 -9.607 -5.715 1.00 94.19 185 SER A C 1
ATOM 1320 O O . SER A 1 185 ? 7.389 -8.410 -5.621 1.00 94.19 185 SER A O 1
ATOM 1322 N N . ALA A 1 186 ? 5.880 -10.067 -5.457 1.00 93.88 186 ALA A N 1
ATOM 1323 C CA . ALA A 1 186 ? 4.796 -9.197 -5.003 1.00 93.88 186 ALA A CA 1
ATOM 1324 C C . ALA A 1 186 ? 5.140 -8.505 -3.670 1.00 93.88 186 ALA A C 1
ATOM 1326 O O . ALA A 1 186 ? 4.965 -7.293 -3.550 1.00 93.88 186 ALA A O 1
ATOM 1327 N N . LEU A 1 187 ? 5.708 -9.224 -2.694 1.00 94.06 187 LEU A N 1
ATOM 1328 C CA . LEU A 1 187 ? 6.170 -8.637 -1.430 1.00 94.06 187 LEU A CA 1
ATOM 1329 C C . LEU A 1 187 ? 7.239 -7.560 -1.647 1.00 94.06 187 LEU A C 1
ATOM 1331 O O . LEU A 1 187 ? 7.207 -6.505 -1.010 1.00 94.06 187 LEU A O 1
ATOM 1335 N N . THR A 1 188 ? 8.182 -7.808 -2.555 1.00 94.31 188 THR A N 1
ATOM 1336 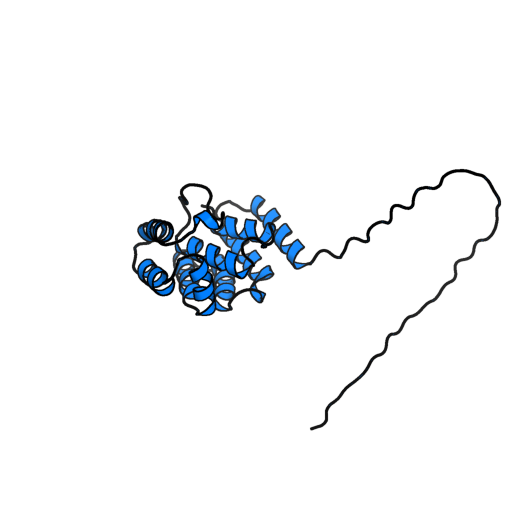C CA . THR A 1 188 ? 9.240 -6.851 -2.898 1.00 94.31 188 THR A CA 1
ATOM 1337 C C . THR A 1 188 ? 8.665 -5.584 -3.528 1.00 94.31 188 THR A C 1
ATOM 1339 O O . THR A 1 188 ? 9.059 -4.481 -3.148 1.00 94.31 188 THR A O 1
ATOM 1342 N N . LEU A 1 189 ? 7.681 -5.713 -4.421 1.00 94.75 189 LEU A N 1
ATOM 1343 C CA . LEU A 1 189 ? 6.982 -4.571 -5.016 1.00 94.75 189 LEU A CA 1
ATOM 1344 C C . LEU A 1 189 ? 6.179 -3.785 -3.966 1.00 94.75 189 LEU A C 1
ATOM 1346 O O . LEU A 1 189 ? 6.235 -2.557 -3.945 1.00 94.75 189 LEU A O 1
ATOM 1350 N N . ILE A 1 190 ? 5.510 -4.462 -3.028 1.00 94.56 190 ILE A N 1
ATOM 1351 C CA . ILE A 1 190 ? 4.812 -3.797 -1.912 1.00 94.56 190 ILE A CA 1
ATOM 1352 C C . ILE A 1 190 ? 5.797 -3.012 -1.039 1.00 94.56 190 ILE A C 1
ATOM 1354 O O . ILE A 1 190 ? 5.511 -1.883 -0.647 1.00 94.56 190 ILE A O 1
ATOM 1358 N N . ARG A 1 191 ? 6.987 -3.555 -0.762 1.00 92.50 191 ARG A N 1
ATOM 1359 C CA . ARG A 1 191 ? 8.039 -2.823 -0.033 1.00 92.50 191 ARG A CA 1
ATOM 1360 C C . ARG A 1 191 ? 8.569 -1.629 -0.825 1.00 92.50 191 ARG A C 1
ATOM 1362 O O . ARG A 1 191 ? 8.872 -0.590 -0.239 1.00 92.50 191 ARG A O 1
ATOM 1369 N N . ALA A 1 192 ? 8.649 -1.740 -2.149 1.00 92.12 192 ALA A N 1
ATOM 1370 C CA . ALA A 1 192 ? 9.049 -0.631 -3.008 1.00 92.12 192 ALA A CA 1
ATOM 1371 C C . ALA A 1 192 ? 8.033 0.528 -2.977 1.00 92.12 192 ALA A C 1
ATOM 1373 O O . ALA A 1 192 ? 8.456 1.683 -3.023 1.00 92.12 192 ALA A O 1
ATOM 1374 N N . LEU A 1 193 ? 6.729 0.255 -2.806 1.00 90.88 193 LEU A N 1
ATOM 1375 C CA . LEU A 1 193 ? 5.704 1.298 -2.620 1.00 90.88 193 LEU A CA 1
ATOM 1376 C C . LEU A 1 193 ? 5.973 2.185 -1.396 1.00 90.88 193 LEU A C 1
ATOM 1378 O O . LEU A 1 193 ? 5.760 3.394 -1.453 1.00 90.88 193 LEU A O 1
ATOM 1382 N N . ILE A 1 194 ? 6.457 1.598 -0.301 1.00 89.31 194 ILE A N 1
ATOM 1383 C CA . ILE A 1 194 ? 6.691 2.289 0.979 1.00 89.31 194 ILE A CA 1
ATOM 1384 C C . ILE A 1 194 ? 8.158 2.674 1.210 1.00 89.31 194 ILE A C 1
ATOM 1386 O O . ILE A 1 194 ? 8.497 3.193 2.268 1.00 89.31 194 ILE A O 1
ATOM 1390 N N . SER A 1 195 ? 9.054 2.423 0.257 1.00 84.25 195 SER A N 1
ATOM 1391 C CA . SER A 1 195 ? 10.454 2.861 0.374 1.00 84.25 195 SER A CA 1
ATOM 1392 C C . SER A 1 195 ? 10.537 4.390 0.268 1.00 84.25 195 SER A C 1
ATOM 1394 O O . SER A 1 195 ? 9.721 4.945 -0.442 1.00 84.25 195 SER A O 1
ATOM 1396 N N . PRO A 1 196 ? 11.435 5.115 0.950 1.00 69.12 196 PRO A N 1
ATOM 1397 C CA . PRO A 1 196 ? 11.544 6.574 0.816 1.00 69.12 196 PRO A CA 1
ATOM 1398 C C . PRO A 1 196 ? 11.779 7.030 -0.634 1.00 69.12 196 PRO A C 1
ATOM 1400 O O . PRO A 1 196 ? 12.668 6.461 -1.306 1.00 69.12 196 PRO A O 1
#

Secondary structure (DSSP, 8-state):
--------------------------------------PPPPPHHHHHHHHHHHHHTTS-GGGHHHHHHHHHHHHSGGGS-HHHHHHHHHHTTS-HHHHHHHHHHHTTSHHHHHHHTTTS-S-HHHHHHHHHHS-HHHHHHHHHHHS-GGGGT---SS-TTS-HHHHHHHHHHHHHTTGGGS-HHHHHHHHHHT--

Radius of gyration: 25.38 Å; chains: 1; bounding box: 65×71×60 Å